Protein AF-A0A5N8YXM1-F1 (afdb_monomer_lite)

Radius of gyration: 18.24 Å; chains: 1; bounding box: 42×36×51 Å

Sequence (233 aa):
MSRPNPTPNRPTDFDEFWTSALNRLSKIPASPERDSNHMHSTDYADMFDIHLTSVGPYRIFAYLSIPHGTGPFPARYYLPNYGSVVEPIPQGSANAQREQYVTFSVGVRGQRKADQPFSASFPGLLTTCIEDPSTYAFAGIISDCLRGLEYLVSCPQVDASRIVAIGNDLALFTAALSSYITHLVCTPKLFFAPGDIAPQTEEYPLEEFNDYFRLNPTKTDTVNRTLSYFDIR

Foldseek 3Di:
DPDPPDDQPADPCLVVVLVVLVVQFVVDFQPKDWDWDPVPADPFKTKIWIWTDGRDRWIWIKIKIFTDDDDLAFAEEEEDDPPDAFDNAPPPDDPVVSNGHIYMTIGFQQHVVGPPPHHDDVQPLQCQVLLDLVRRVVSRRLRSSLSSVVVQCVDPSYDLCHYEYEEELSSLSNVVSDPSHPHYHYDYDCLAPLLVVLVVDCDPPSVSVVVVCVVPVVRSVSSSVSSSSSHSD

pLDDT: mean 93.33, std 9.47, range [40.53, 98.75]

Secondary structure (DSSP, 8-state):
-PPP-PPP---TTHHHHHHHHHHHHHTS----EEEE-TTT-BTTEEEEEEEEE-SSS-EEEEEEEEESSS--EEEEEEPPPTTPPP-SS-TT--GGGGGTSEEEEEEPTBSTTS-SS-B--TTTGGGTTTT-TTT-HHHHHHHHHHHHHHHHHH-TTEEEEEEEEEESHHHHHHHHS-TT--EEEE---SSSSHHHHGGG---TTTHHHHHHHHH-GGGHHHHHHHHHTS---

Structure (mmCIF, N/CA/C/O backbone):
data_AF-A0A5N8YXM1-F1
#
_entry.id   AF-A0A5N8YXM1-F1
#
loop_
_atom_site.group_PDB
_atom_site.id
_atom_site.type_symbol
_atom_site.label_atom_id
_atom_site.label_alt_id
_atom_site.label_comp_id
_atom_site.label_asym_id
_atom_site.label_entity_id
_atom_site.label_seq_id
_atom_site.pdbx_PDB_ins_code
_atom_site.Cartn_x
_atom_site.Cartn_y
_atom_site.Cartn_z
_atom_site.occupancy
_atom_site.B_iso_or_equiv
_atom_site.auth_seq_id
_atom_site.auth_comp_id
_atom_site.auth_asym_id
_atom_site.auth_atom_id
_atom_site.pdbx_PDB_model_num
ATOM 1 N N . MET A 1 1 ? 7.944 -18.135 28.906 1.00 40.53 1 MET A N 1
ATOM 2 C CA . MET A 1 1 ? 6.518 -17.783 29.070 1.00 40.53 1 MET A CA 1
ATOM 3 C C . MET A 1 1 ? 5.804 -18.160 27.786 1.00 40.53 1 MET A C 1
ATOM 5 O O . MET A 1 1 ? 6.260 -17.744 26.729 1.00 40.53 1 MET A O 1
ATOM 9 N N . SER A 1 2 ? 4.773 -19.004 27.852 1.00 41.16 2 SER A N 1
ATOM 10 C CA . SER A 1 2 ? 3.932 -19.302 26.686 1.00 41.16 2 SER A CA 1
ATOM 11 C C . SER A 1 2 ? 3.209 -18.017 26.303 1.00 41.16 2 SER A C 1
ATOM 13 O O . SER A 1 2 ? 2.491 -17.474 27.141 1.00 41.16 2 SER A O 1
ATOM 15 N N . ARG A 1 3 ? 3.420 -17.502 25.085 1.00 50.69 3 ARG A N 1
ATOM 16 C CA . ARG A 1 3 ? 2.575 -16.414 24.580 1.00 50.69 3 ARG A CA 1
ATOM 17 C C . ARG A 1 3 ? 1.135 -16.947 24.561 1.00 50.69 3 ARG A C 1
ATOM 19 O O . ARG A 1 3 ? 0.945 -18.062 24.067 1.00 50.69 3 ARG A O 1
ATOM 26 N N . PRO A 1 4 ? 0.152 -16.248 25.149 1.00 47.16 4 PRO A N 1
ATOM 27 C CA . PRO A 1 4 ? -1.239 -16.645 24.994 1.00 47.16 4 PRO A CA 1
ATOM 28 C C . PRO A 1 4 ? -1.538 -16.680 23.494 1.00 47.16 4 PRO A C 1
ATOM 30 O O . PRO A 1 4 ? -1.220 -15.722 22.795 1.00 47.16 4 PRO A O 1
ATOM 33 N N . ASN A 1 5 ? -2.069 -17.802 22.997 1.00 51.53 5 ASN A N 1
ATOM 34 C CA . ASN A 1 5 ? -2.615 -17.864 21.644 1.00 51.53 5 ASN A CA 1
ATOM 35 C C . ASN A 1 5 ? -3.855 -16.978 21.654 1.00 51.53 5 ASN A C 1
ATOM 37 O O . ASN A 1 5 ? -4.836 -17.346 22.307 1.00 51.53 5 ASN A O 1
ATOM 41 N N . PRO A 1 6 ? -3.811 -15.803 21.021 1.00 58.62 6 PRO A N 1
ATOM 42 C CA . PRO A 1 6 ? -4.914 -14.883 21.136 1.00 58.62 6 PRO A CA 1
ATOM 43 C C . PRO A 1 6 ? -6.055 -15.423 20.256 1.00 58.62 6 PRO A C 1
ATOM 45 O O . PRO A 1 6 ? -5.820 -15.949 19.163 1.00 58.62 6 PRO A O 1
ATOM 48 N N . THR A 1 7 ? -7.286 -15.386 20.765 1.00 55.44 7 THR A N 1
ATOM 49 C CA . THR A 1 7 ? -8.448 -16.050 20.151 1.00 55.44 7 THR A CA 1
ATOM 50 C C . THR A 1 7 ? -8.716 -15.474 18.753 1.00 55.44 7 THR A C 1
ATOM 52 O O . THR A 1 7 ? -8.698 -14.248 18.615 1.00 55.44 7 THR A O 1
ATOM 55 N N . PRO A 1 8 ? -8.957 -16.296 17.711 1.00 60.75 8 PRO A N 1
ATOM 56 C CA . PRO A 1 8 ? -9.325 -15.790 16.391 1.00 60.75 8 PRO A CA 1
ATOM 57 C C . PRO A 1 8 ? -10.648 -15.025 16.477 1.00 60.75 8 PRO A C 1
ATOM 59 O O . PRO A 1 8 ? -11.661 -15.595 16.878 1.00 60.75 8 PRO A O 1
ATOM 62 N N . ASN A 1 9 ? -10.638 -13.746 16.104 1.00 75.19 9 ASN A N 1
ATOM 63 C CA . ASN A 1 9 ? -11.813 -12.875 16.136 1.00 75.19 9 ASN A CA 1
ATOM 64 C C . ASN A 1 9 ? -12.229 -12.454 14.720 1.00 75.19 9 ASN A C 1
ATOM 66 O O . ASN A 1 9 ? -12.508 -11.291 14.481 1.00 75.19 9 ASN A O 1
ATOM 70 N N . ARG A 1 10 ? -12.206 -13.370 13.746 1.00 89.19 10 ARG A N 1
ATOM 71 C CA . ARG A 1 10 ? -12.549 -13.045 12.354 1.00 89.19 10 ARG A CA 1
ATOM 72 C C . ARG A 1 10 ? -14.069 -12.855 12.211 1.00 89.19 10 ARG A C 1
ATOM 74 O O . ARG A 1 10 ? -14.800 -13.816 12.464 1.00 89.19 10 ARG A O 1
ATOM 81 N N . PRO A 1 11 ? -14.560 -11.677 11.779 1.00 92.81 11 PRO A N 1
ATOM 82 C CA . PRO A 1 11 ? -15.978 -11.463 11.495 1.00 92.81 11 PRO A CA 1
ATOM 83 C C . PRO A 1 11 ? -16.529 -12.443 10.459 1.00 92.81 11 PRO A C 1
ATOM 85 O O . PRO A 1 11 ? -15.828 -12.848 9.531 1.00 92.81 11 PRO A O 1
ATOM 88 N N . THR A 1 12 ? -17.812 -12.785 10.570 1.00 94.69 12 THR A N 1
ATOM 89 C CA . THR A 1 12 ? -18.481 -13.701 9.629 1.00 94.69 12 THR A CA 1
ATOM 90 C C . THR A 1 12 ? -18.571 -13.145 8.206 1.00 94.69 12 THR A C 1
ATOM 92 O O . THR A 1 12 ? -18.648 -13.915 7.257 1.00 94.69 12 THR A O 1
ATOM 95 N N . ASP A 1 13 ? -18.552 -11.820 8.056 1.00 95.88 13 ASP A N 1
ATOM 96 C CA . ASP A 1 13 ? -18.613 -11.070 6.796 1.00 95.88 13 ASP A CA 1
ATOM 97 C C . ASP A 1 13 ? -17.232 -10.548 6.341 1.00 95.88 13 ASP A C 1
ATOM 99 O O . ASP A 1 13 ? -17.147 -9.704 5.451 1.00 95.88 13 ASP A O 1
ATOM 103 N N . PHE A 1 14 ? -16.133 -11.044 6.926 1.00 95.56 14 PHE A N 1
ATOM 104 C CA . PHE A 1 14 ? -14.770 -10.582 6.627 1.00 95.56 14 PHE A CA 1
ATOM 105 C C . PHE A 1 14 ? -14.413 -10.671 5.135 1.00 95.56 14 PHE A C 1
ATOM 107 O O . PHE A 1 14 ? -13.878 -9.724 4.557 1.00 95.56 14 PHE A O 1
ATOM 114 N N . ASP A 1 15 ? -14.720 -11.802 4.495 1.00 95.19 15 ASP A N 1
ATOM 115 C CA . ASP A 1 15 ? -14.397 -12.009 3.077 1.00 95.19 15 ASP A CA 1
ATOM 116 C C . ASP A 1 15 ? -15.234 -11.113 2.167 1.00 95.19 15 ASP A C 1
ATOM 118 O O . ASP A 1 15 ? -14.730 -10.572 1.180 1.00 95.19 15 ASP A O 1
ATOM 122 N N . GLU A 1 16 ? -16.505 -10.916 2.518 1.00 97.06 16 GLU A N 1
ATOM 123 C CA . GLU A 1 16 ? -17.400 -10.015 1.800 1.00 97.06 16 GLU A CA 1
ATOM 124 C C . GLU A 1 16 ? -16.915 -8.564 1.904 1.00 97.06 16 GLU A C 1
ATOM 126 O O . GLU A 1 16 ? -16.870 -7.860 0.891 1.00 97.06 16 GLU A O 1
ATOM 131 N N . PHE A 1 17 ? -16.474 -8.136 3.091 1.00 97.12 17 PHE A N 1
ATOM 132 C CA . PHE A 1 17 ? -15.916 -6.805 3.327 1.00 97.12 17 PHE A CA 1
ATOM 133 C C . PHE A 1 17 ? -14.740 -6.502 2.386 1.00 97.12 17 PHE A C 1
ATOM 135 O O . PHE A 1 17 ? -14.766 -5.507 1.648 1.00 97.12 17 PHE A O 1
ATOM 142 N N . TRP A 1 18 ? -13.735 -7.380 2.346 1.00 96.56 18 TRP A N 1
ATOM 143 C CA . TRP A 1 18 ? -12.551 -7.178 1.506 1.00 96.56 18 TRP A CA 1
ATOM 144 C C . TRP A 1 18 ? -12.840 -7.362 0.014 1.00 96.56 18 TRP A C 1
ATOM 146 O O . TRP A 1 18 ? -12.357 -6.578 -0.808 1.00 96.56 18 TRP A O 1
ATOM 156 N N . THR A 1 19 ? -13.704 -8.313 -0.350 1.00 96.06 19 THR A N 1
ATOM 157 C CA . THR A 1 19 ? -14.167 -8.483 -1.737 1.00 96.06 19 THR A CA 1
ATOM 158 C C . THR A 1 19 ? -14.897 -7.233 -2.230 1.00 96.06 19 THR A C 1
ATOM 160 O O . THR A 1 19 ? -14.678 -6.773 -3.352 1.00 96.06 19 THR A O 1
ATOM 163 N N . SER A 1 20 ? -15.732 -6.622 -1.388 1.00 94.94 20 SER A N 1
ATOM 164 C CA . SER A 1 20 ? -16.416 -5.364 -1.694 1.00 94.94 20 SER A CA 1
ATOM 165 C C . SER A 1 20 ? -15.432 -4.202 -1.873 1.00 94.94 20 SER A C 1
ATOM 167 O O . SER A 1 20 ? -15.576 -3.406 -2.806 1.00 94.94 20 SER A O 1
ATOM 169 N N . ALA A 1 21 ? -14.390 -4.109 -1.037 1.00 92.94 21 ALA A N 1
ATOM 170 C CA . ALA A 1 21 ? -13.330 -3.110 -1.190 1.00 92.94 21 ALA A CA 1
ATOM 171 C C . ALA A 1 21 ? -12.585 -3.250 -2.532 1.00 92.94 21 ALA A C 1
ATOM 173 O O . ALA A 1 21 ? -12.475 -2.267 -3.272 1.00 92.94 21 ALA A O 1
ATOM 174 N N . LEU A 1 22 ? -12.174 -4.470 -2.895 1.00 94.75 22 LEU A N 1
ATOM 175 C CA . LEU A 1 22 ? -11.538 -4.777 -4.183 1.00 94.75 22 LEU A CA 1
ATOM 176 C C . LEU A 1 22 ? -12.454 -4.447 -5.369 1.00 94.75 22 LEU A C 1
ATOM 178 O O . LEU A 1 22 ? -12.040 -3.788 -6.324 1.00 94.75 22 LEU A O 1
ATOM 182 N N . ASN A 1 23 ? -13.730 -4.829 -5.284 1.00 94.69 23 ASN A N 1
ATOM 183 C CA . ASN A 1 23 ? -14.719 -4.540 -6.320 1.00 94.69 23 ASN A CA 1
ATOM 184 C C . ASN A 1 23 ? -14.924 -3.035 -6.522 1.00 94.69 23 ASN A C 1
ATOM 186 O O . ASN A 1 23 ? -15.042 -2.584 -7.662 1.00 94.69 23 ASN A O 1
ATOM 190 N N . ARG A 1 24 ? -14.947 -2.238 -5.446 1.00 93.50 24 ARG A N 1
ATOM 191 C CA . ARG A 1 24 ? -15.016 -0.771 -5.552 1.00 93.50 24 ARG A CA 1
ATOM 192 C C . ARG A 1 24 ? -13.786 -0.204 -6.251 1.00 93.50 24 ARG A C 1
ATOM 194 O O . ARG A 1 24 ? -13.951 0.624 -7.143 1.00 93.50 24 ARG A O 1
ATOM 201 N N . LEU A 1 25 ? -12.590 -0.663 -5.883 1.00 95.56 25 LEU A N 1
ATOM 202 C CA . LEU A 1 25 ? -11.344 -0.218 -6.505 1.00 95.56 25 LEU A CA 1
ATOM 203 C C . LEU A 1 25 ? -11.315 -0.543 -8.009 1.00 95.56 25 LEU A C 1
ATOM 205 O O . LEU A 1 25 ? -11.052 0.345 -8.815 1.00 95.56 25 LEU A O 1
ATOM 209 N N . SER A 1 26 ? -11.689 -1.768 -8.397 1.00 94.69 26 SER A N 1
ATOM 210 C CA . SER A 1 26 ? -11.668 -2.231 -9.799 1.00 94.69 26 SER A CA 1
ATOM 211 C C . SER A 1 26 ? -12.546 -1.413 -10.759 1.00 94.69 26 SER A C 1
ATOM 213 O O . SER A 1 26 ? -12.290 -1.364 -11.958 1.00 94.69 26 SER A O 1
ATOM 215 N N . LYS A 1 27 ? -13.586 -0.747 -10.241 1.00 96.31 27 LYS A N 1
ATOM 216 C CA . LYS A 1 27 ? -14.503 0.092 -11.030 1.00 96.31 27 LYS A CA 1
ATOM 217 C C . LYS A 1 27 ? -13.948 1.488 -11.314 1.00 96.31 27 LYS A C 1
ATOM 219 O O . LYS A 1 27 ? -14.545 2.230 -12.091 1.00 96.31 27 LYS A O 1
ATOM 224 N N . ILE A 1 28 ? -12.850 1.867 -10.664 1.00 96.75 28 ILE A N 1
ATOM 225 C CA . ILE A 1 28 ? -12.241 3.190 -10.781 1.00 96.75 28 ILE A CA 1
ATOM 226 C C . ILE A 1 28 ? -11.014 3.056 -11.683 1.00 96.75 28 ILE A C 1
ATOM 228 O O . ILE A 1 28 ? -10.074 2.367 -11.289 1.00 96.75 28 ILE A O 1
ATOM 232 N N . PRO A 1 29 ? -10.953 3.719 -12.851 1.00 96.62 29 PRO A N 1
ATOM 233 C CA . PRO A 1 29 ? -9.766 3.661 -13.697 1.00 96.62 29 PRO A CA 1
ATOM 234 C C . PRO A 1 29 ? -8.549 4.235 -12.959 1.00 96.62 29 PRO A C 1
ATOM 236 O O . PRO A 1 29 ? -8.648 5.268 -12.295 1.00 96.62 29 PRO A O 1
ATOM 239 N N . ALA A 1 30 ? -7.393 3.577 -13.083 1.00 97.25 30 ALA A N 1
ATOM 240 C CA . ALA A 1 30 ? -6.153 4.030 -12.448 1.00 97.25 30 ALA A CA 1
ATOM 241 C C . ALA A 1 30 ? -5.681 5.400 -12.956 1.00 97.25 30 ALA A C 1
ATOM 243 O O . ALA A 1 30 ? -5.064 6.138 -12.193 1.00 97.25 30 ALA A O 1
ATOM 244 N N . SER A 1 31 ? -6.007 5.748 -14.208 1.00 97.88 31 SER A N 1
ATOM 245 C CA . SER A 1 31 ? -5.644 7.014 -14.865 1.00 97.88 31 SER A CA 1
ATOM 246 C C . SER A 1 31 ? -4.186 7.418 -14.592 1.00 97.88 31 SER A C 1
ATOM 248 O O . SER A 1 31 ? -3.961 8.458 -13.969 1.00 97.88 31 SER A O 1
ATOM 250 N N . PRO A 1 32 ? -3.208 6.570 -14.973 1.00 98.19 32 PRO A N 1
ATOM 251 C CA . PRO A 1 32 ? -1.818 6.783 -14.611 1.00 98.19 32 PRO A CA 1
ATOM 252 C C . PRO A 1 32 ? -1.229 8.002 -15.322 1.00 98.19 32 PRO A C 1
ATOM 254 O O . PRO A 1 32 ? -1.304 8.116 -16.545 1.00 98.19 32 PRO A O 1
ATOM 257 N N . GLU A 1 33 ? -0.586 8.870 -14.551 1.00 98.38 33 GLU A N 1
ATOM 258 C CA . GLU A 1 33 ? 0.306 9.920 -15.044 1.00 98.38 33 GLU A CA 1
ATOM 259 C C . GLU A 1 33 ? 1.743 9.488 -14.732 1.00 98.38 33 GLU A C 1
ATOM 261 O O . GLU A 1 33 ? 2.029 9.021 -13.626 1.00 98.38 33 GLU A O 1
ATOM 266 N N . ARG A 1 34 ? 2.636 9.582 -15.721 1.00 98.25 34 ARG A N 1
ATOM 267 C CA . ARG A 1 34 ? 4.023 9.116 -15.626 1.00 98.25 34 ARG A CA 1
ATOM 268 C C . ARG A 1 34 ? 4.966 10.202 -16.115 1.00 98.25 34 ARG A C 1
ATOM 270 O O . ARG A 1 34 ? 5.010 10.478 -17.312 1.00 98.25 34 ARG A O 1
ATOM 277 N N . ASP A 1 35 ? 5.774 10.716 -15.200 1.00 98.25 35 ASP A N 1
ATOM 278 C CA . ASP A 1 35 ? 6.769 11.747 -15.463 1.00 98.25 35 ASP A CA 1
ATOM 279 C C . ASP A 1 35 ? 8.184 11.191 -15.296 1.00 98.25 35 ASP A C 1
ATOM 281 O O . ASP A 1 35 ? 8.468 10.421 -14.376 1.00 98.25 35 ASP A O 1
ATOM 285 N N . SER A 1 36 ? 9.100 11.578 -16.181 1.00 98.00 36 SER A N 1
ATOM 286 C CA . SER A 1 36 ? 10.511 11.203 -16.058 1.00 98.00 36 SER A CA 1
ATOM 287 C C . SER A 1 36 ? 11.159 11.910 -14.869 1.00 98.00 36 SER A C 1
ATOM 289 O O . SER A 1 36 ? 11.139 13.137 -14.770 1.00 98.00 36 SER A O 1
ATOM 291 N N . ASN A 1 37 ? 11.812 11.146 -13.996 1.00 96.19 37 ASN A N 1
ATOM 292 C CA . ASN A 1 37 ? 12.591 11.669 -12.881 1.00 96.19 37 ASN A CA 1
ATOM 293 C C . ASN A 1 37 ? 14.087 11.585 -13.210 1.00 96.19 37 ASN A C 1
ATOM 295 O O . ASN A 1 37 ? 14.802 10.662 -12.810 1.00 96.19 37 ASN A O 1
ATOM 299 N N . HIS A 1 38 ? 14.568 12.576 -13.961 1.00 95.38 38 HIS A N 1
ATOM 300 C CA . HIS A 1 38 ? 15.963 12.630 -14.404 1.00 95.38 38 HIS A CA 1
ATOM 301 C C . HIS A 1 38 ? 16.961 12.721 -13.244 1.00 95.38 38 HIS A C 1
ATOM 303 O O . HIS A 1 38 ? 18.060 12.195 -13.359 1.00 95.38 38 HIS A O 1
ATOM 309 N N . MET A 1 39 ? 16.578 13.329 -12.114 1.00 94.12 39 MET A N 1
ATOM 310 C CA . MET A 1 39 ? 17.469 13.477 -10.955 1.00 94.12 39 MET A CA 1
ATOM 311 C C . MET A 1 39 ? 17.829 12.140 -10.298 1.00 94.12 39 MET A C 1
ATOM 313 O O . MET A 1 39 ? 18.909 12.013 -9.731 1.00 94.12 39 MET A O 1
ATOM 317 N N . HIS A 1 40 ? 16.928 11.156 -10.346 1.00 93.25 40 HIS A N 1
ATOM 318 C CA . HIS A 1 40 ? 17.145 9.831 -9.756 1.00 93.25 40 HIS A CA 1
ATOM 319 C C . HIS A 1 40 ? 17.432 8.741 -10.795 1.00 93.25 40 HIS A C 1
ATOM 321 O O . HIS A 1 40 ? 17.671 7.586 -10.424 1.00 93.25 40 HIS A O 1
ATOM 327 N N . SER A 1 41 ? 17.391 9.082 -12.082 1.00 95.00 41 SER A N 1
ATOM 328 C CA . SER A 1 41 ? 17.801 8.181 -13.159 1.00 95.00 41 SER A CA 1
ATOM 329 C C . SER A 1 41 ? 19.320 7.999 -13.145 1.00 95.00 41 SER A C 1
ATOM 331 O O . SER A 1 41 ? 20.060 8.869 -12.687 1.00 95.00 41 SER A O 1
ATOM 333 N N . THR A 1 42 ? 19.782 6.846 -13.607 1.00 93.69 42 THR A N 1
ATOM 334 C CA . THR A 1 42 ? 21.200 6.474 -13.664 1.00 93.69 42 THR A CA 1
ATOM 335 C C . THR A 1 42 ? 21.536 5.932 -15.050 1.00 93.69 42 THR A C 1
ATOM 337 O O . THR A 1 42 ? 20.643 5.674 -15.854 1.00 93.69 42 THR A O 1
ATOM 340 N N . ASP A 1 43 ? 22.818 5.678 -15.311 1.00 95.25 43 ASP A N 1
ATOM 341 C CA . ASP A 1 43 ? 23.282 5.086 -16.577 1.00 95.25 43 ASP A CA 1
ATOM 342 C C . ASP A 1 43 ? 22.789 3.643 -16.813 1.00 95.25 43 ASP A C 1
ATOM 344 O O . ASP A 1 43 ? 23.060 3.065 -17.861 1.00 95.25 43 ASP A O 1
ATOM 348 N N . TYR A 1 44 ? 22.106 3.046 -15.833 1.00 94.88 44 TYR A N 1
ATOM 349 C CA . TYR A 1 44 ? 21.635 1.660 -15.863 1.00 94.88 44 TYR A CA 1
ATOM 350 C C . TYR A 1 44 ? 20.148 1.499 -15.529 1.00 94.88 44 TYR A C 1
ATOM 352 O O . TYR A 1 44 ? 19.636 0.379 -15.577 1.00 94.88 44 TYR A O 1
ATOM 360 N N . ALA A 1 45 ? 19.450 2.568 -15.136 1.00 96.25 45 ALA A N 1
ATOM 361 C CA . ALA A 1 45 ? 18.033 2.510 -14.807 1.00 96.25 45 ALA A CA 1
ATOM 362 C C . ALA A 1 45 ? 17.357 3.879 -14.918 1.00 96.25 45 ALA A C 1
ATOM 364 O O . ALA A 1 45 ? 17.821 4.876 -14.360 1.00 96.25 45 ALA A O 1
ATOM 365 N N . ASP A 1 46 ? 16.178 3.894 -15.529 1.00 97.19 46 ASP A N 1
ATOM 366 C CA . ASP A 1 46 ? 15.323 5.076 -15.575 1.00 97.19 46 ASP A CA 1
ATOM 367 C C . ASP A 1 46 ? 14.443 5.137 -14.325 1.00 97.19 46 ASP A C 1
ATOM 369 O O . ASP A 1 46 ? 13.911 4.115 -13.885 1.00 97.19 46 ASP A O 1
ATOM 373 N N . MET A 1 47 ? 14.261 6.333 -13.764 1.00 97.50 47 MET A N 1
ATOM 374 C CA . MET A 1 47 ? 13.305 6.587 -12.684 1.00 97.50 47 MET A CA 1
ATOM 375 C C . MET A 1 47 ? 12.121 7.404 -13.202 1.00 97.50 47 MET A C 1
ATOM 377 O O . MET A 1 47 ? 12.294 8.363 -13.955 1.00 97.50 47 MET A O 1
ATOM 381 N N . PHE A 1 48 ? 10.926 7.063 -12.733 1.00 98.31 48 PHE A N 1
ATOM 382 C CA . PHE A 1 48 ? 9.684 7.755 -13.040 1.00 98.31 48 PHE A CA 1
ATOM 383 C C . PHE A 1 48 ? 8.914 8.095 -11.769 1.00 98.31 48 PHE A C 1
ATOM 385 O O . PHE A 1 48 ? 8.855 7.302 -10.828 1.00 98.31 48 PHE A O 1
ATOM 392 N N . ASP A 1 49 ? 8.291 9.262 -11.791 1.00 98.25 49 ASP A N 1
ATOM 393 C CA . ASP A 1 49 ? 7.285 9.697 -10.838 1.00 98.25 49 ASP A CA 1
ATOM 394 C C . ASP A 1 49 ? 5.917 9.292 -11.403 1.00 98.25 49 ASP A C 1
ATOM 396 O O . ASP A 1 49 ? 5.562 9.663 -12.522 1.00 98.25 49 ASP A O 1
ATOM 400 N N . ILE A 1 50 ? 5.171 8.483 -10.655 1.00 98.62 50 ILE A N 1
ATOM 401 C CA . ILE A 1 50 ? 3.872 7.948 -11.064 1.00 98.62 50 ILE A CA 1
ATOM 402 C C . ILE A 1 50 ? 2.787 8.531 -10.168 1.00 98.62 50 ILE A C 1
ATOM 404 O O . ILE A 1 50 ? 2.917 8.489 -8.945 1.00 98.62 50 ILE A O 1
ATOM 408 N N . HIS A 1 51 ? 1.691 8.998 -10.759 1.00 98.50 51 HIS A N 1
ATOM 409 C CA . HIS A 1 51 ? 0.471 9.333 -10.030 1.00 98.50 51 HIS A CA 1
ATOM 410 C C . HIS A 1 51 ? -0.675 8.435 -10.482 1.00 98.50 51 HIS A C 1
ATOM 412 O O . HIS A 1 51 ? -0.854 8.197 -11.676 1.00 98.50 51 HIS A O 1
ATOM 418 N N . LEU A 1 52 ? -1.458 7.939 -9.524 1.00 98.56 52 LEU A N 1
ATOM 419 C CA . LEU A 1 52 ? -2.588 7.043 -9.772 1.00 98.56 52 LEU A CA 1
ATOM 420 C C . LEU A 1 52 ? -3.826 7.564 -9.051 1.00 98.56 52 LEU A C 1
ATOM 422 O O . LEU A 1 52 ? -3.757 7.998 -7.905 1.00 98.56 52 LEU A O 1
ATOM 426 N N . THR A 1 53 ? -4.983 7.473 -9.694 1.00 98.38 53 THR A N 1
ATOM 427 C CA . THR A 1 53 ? -6.274 7.659 -9.019 1.00 98.38 53 THR A CA 1
ATOM 428 C C . THR A 1 53 ? -6.565 6.425 -8.167 1.00 98.38 53 THR A C 1
ATOM 430 O O . THR A 1 53 ? -6.304 5.316 -8.623 1.00 98.38 53 THR A O 1
ATOM 433 N N . SER A 1 54 ? -7.107 6.583 -6.958 1.00 97.50 54 SER A N 1
ATOM 434 C CA . SER A 1 54 ? -7.512 5.476 -6.072 1.00 97.50 54 SER A CA 1
ATOM 435 C C . SER A 1 54 ? -8.973 5.629 -5.607 1.00 97.50 54 SER A C 1
ATOM 437 O O . SER A 1 54 ? -9.708 6.475 -6.112 1.00 97.50 54 SER A O 1
ATOM 439 N N . VAL A 1 55 ? -9.433 4.797 -4.665 1.00 95.06 55 VAL A N 1
ATOM 440 C CA . VAL A 1 55 ? -10.796 4.859 -4.105 1.00 95.06 55 VAL A CA 1
ATOM 441 C C . VAL A 1 55 ? -11.026 6.179 -3.385 1.00 95.06 55 VAL A C 1
ATOM 443 O O . VAL A 1 55 ? -10.360 6.452 -2.386 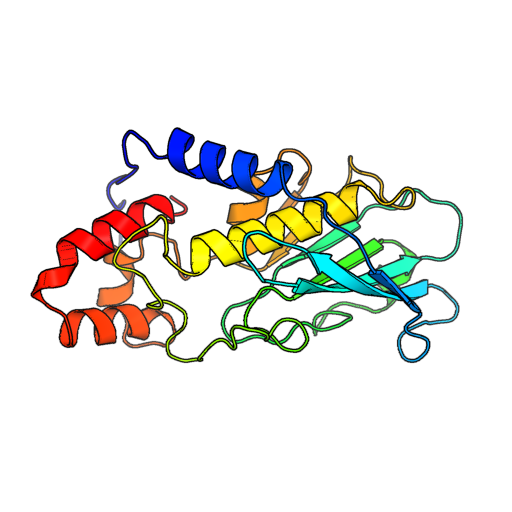1.00 95.06 55 VAL A O 1
ATOM 446 N N . GLY A 1 56 ? -12.037 6.930 -3.826 1.00 93.06 56 GLY A N 1
ATOM 447 C CA . GLY A 1 56 ? -12.399 8.244 -3.292 1.00 93.06 56 GLY A CA 1
ATOM 448 C C . GLY A 1 56 ? -11.805 9.384 -4.128 1.00 93.06 56 GLY A C 1
ATOM 449 O O . GLY A 1 56 ? -11.478 9.178 -5.292 1.00 93.06 56 GLY A O 1
ATOM 450 N N . PRO A 1 57 ? -11.654 10.593 -3.562 1.00 95.25 57 PRO A N 1
ATOM 451 C CA . PRO A 1 57 ? -11.071 11.741 -4.265 1.00 95.25 57 PRO A CA 1
ATOM 452 C C . PRO A 1 57 ? -9.530 11.711 -4.320 1.00 95.25 57 PRO A C 1
ATOM 454 O O . PRO A 1 57 ? -8.909 12.735 -4.593 1.00 95.25 57 PRO A O 1
ATOM 457 N N . TYR A 1 58 ? -8.898 10.581 -3.994 1.00 97.31 58 TYR A N 1
ATOM 458 C CA . TYR A 1 58 ? -7.462 10.521 -3.727 1.00 97.31 58 TYR A CA 1
ATOM 459 C C . TYR A 1 58 ? -6.654 10.198 -4.979 1.00 97.31 58 TYR A C 1
ATOM 461 O O . TYR A 1 58 ? -6.955 9.247 -5.709 1.00 97.31 58 TYR A O 1
ATOM 469 N N . ARG A 1 59 ? -5.570 10.954 -5.162 1.00 97.50 59 ARG A N 1
ATOM 470 C CA . ARG A 1 59 ? -4.455 10.576 -6.026 1.00 97.50 59 ARG A CA 1
ATOM 471 C C . ARG A 1 59 ? -3.274 10.157 -5.166 1.00 97.50 59 ARG A C 1
ATOM 473 O O . ARG A 1 59 ? -2.899 10.867 -4.237 1.00 97.50 59 ARG A O 1
ATOM 480 N N . ILE A 1 60 ? -2.721 8.996 -5.480 1.00 97.75 60 ILE A N 1
ATOM 481 C CA . ILE A 1 60 ? -1.560 8.421 -4.809 1.00 97.75 60 ILE A CA 1
ATOM 482 C C . ILE A 1 60 ? -0.327 8.583 -5.688 1.00 97.75 60 ILE A C 1
ATOM 484 O O . ILE A 1 60 ? -0.444 8.803 -6.895 1.00 97.75 60 ILE A O 1
ATOM 488 N N . PHE A 1 61 ? 0.846 8.463 -5.080 1.00 98.06 61 PHE A N 1
ATOM 489 C CA . PHE A 1 61 ? 2.126 8.687 -5.736 1.00 98.06 61 PHE A CA 1
ATOM 490 C C . PHE A 1 61 ? 2.973 7.416 -5.696 1.00 98.06 61 PHE A C 1
ATOM 492 O O . PHE A 1 61 ? 2.833 6.608 -4.784 1.00 98.06 61 PHE A O 1
ATOM 499 N N . ALA A 1 62 ? 3.884 7.227 -6.643 1.00 98.06 62 ALA A N 1
ATOM 500 C CA . ALA A 1 62 ? 4.908 6.201 -6.543 1.00 98.06 62 ALA A CA 1
ATOM 501 C C . ALA A 1 62 ? 6.183 6.583 -7.293 1.00 98.06 62 ALA A C 1
ATOM 503 O O . ALA A 1 62 ? 6.141 7.263 -8.316 1.00 98.06 62 ALA A O 1
ATOM 504 N N . TYR A 1 63 ? 7.315 6.075 -6.815 1.00 97.75 63 TYR A N 1
ATOM 505 C CA . TYR A 1 63 ? 8.549 6.032 -7.593 1.00 97.75 63 TYR A CA 1
ATOM 506 C C . TYR A 1 63 ? 8.650 4.683 -8.305 1.00 97.75 63 TYR A C 1
ATOM 508 O O . TYR A 1 63 ? 8.526 3.639 -7.663 1.00 97.75 63 TYR A O 1
ATOM 516 N N . LEU A 1 64 ? 8.899 4.699 -9.613 1.00 98.00 64 LEU A N 1
ATOM 517 C CA . LEU A 1 64 ? 9.123 3.514 -10.438 1.00 98.00 64 LEU A CA 1
ATOM 518 C C . LEU A 1 64 ? 10.522 3.572 -11.052 1.00 98.00 64 LEU A C 1
ATOM 520 O O . LEU A 1 64 ? 10.772 4.414 -11.908 1.00 98.00 64 LEU A O 1
ATOM 524 N N . SER A 1 65 ? 11.406 2.650 -10.676 1.00 97.50 65 SER A N 1
ATOM 525 C CA . SER A 1 65 ? 12.680 2.447 -11.367 1.00 97.50 65 SER A CA 1
ATOM 526 C C . SER A 1 65 ? 12.588 1.248 -12.294 1.00 97.50 65 SER A C 1
ATOM 528 O O . SER A 1 65 ? 12.173 0.170 -11.867 1.00 97.50 65 SER A O 1
ATOM 530 N N . ILE A 1 66 ? 13.037 1.414 -13.534 1.00 97.62 66 ILE A N 1
ATOM 531 C CA . ILE A 1 66 ? 13.102 0.347 -14.535 1.00 97.62 66 ILE A CA 1
ATOM 532 C C . ILE A 1 66 ? 14.563 0.178 -14.970 1.00 97.62 66 ILE A C 1
ATOM 534 O O . ILE A 1 66 ? 15.150 1.159 -15.429 1.00 97.62 66 ILE A O 1
ATOM 538 N N . PRO A 1 67 ? 15.152 -1.026 -14.848 1.00 97.31 67 PRO A N 1
ATOM 539 C CA . PRO A 1 67 ? 16.488 -1.293 -15.365 1.00 97.31 67 PRO A CA 1
ATOM 540 C C . PRO A 1 67 ? 16.558 -1.107 -16.884 1.00 97.31 67 PRO A C 1
ATOM 542 O O . PRO A 1 67 ? 15.613 -1.431 -17.608 1.00 97.31 67 PRO A O 1
ATOM 545 N N . HIS A 1 68 ? 17.699 -0.641 -17.384 1.00 97.12 68 HIS A N 1
ATOM 546 C CA . HIS A 1 68 ? 18.004 -0.703 -18.811 1.00 97.12 68 HIS A CA 1
ATOM 547 C C . HIS A 1 68 ? 18.267 -2.152 -19.239 1.00 97.12 68 HIS A C 1
ATOM 549 O O . HIS A 1 68 ? 18.709 -2.990 -18.457 1.00 97.12 68 HIS A O 1
ATOM 555 N N . GLY A 1 69 ? 18.020 -2.448 -20.514 1.00 94.75 69 GLY A N 1
ATOM 556 C CA . GLY A 1 69 ? 18.220 -3.777 -21.090 1.00 94.75 69 GLY A CA 1
ATOM 557 C C . GLY A 1 69 ? 16.916 -4.452 -21.507 1.00 94.75 69 GLY A C 1
ATOM 558 O O . GLY A 1 69 ? 15.883 -3.809 -21.682 1.00 94.75 69 GLY A O 1
ATOM 559 N N . THR A 1 70 ? 16.983 -5.766 -21.729 1.00 94.00 70 THR A N 1
ATOM 560 C CA . THR A 1 70 ? 15.841 -6.548 -22.226 1.00 94.00 70 THR A CA 1
ATOM 561 C C . THR A 1 70 ? 15.117 -7.212 -21.058 1.00 94.00 70 THR A C 1
ATOM 563 O O . THR A 1 70 ? 15.664 -8.114 -20.430 1.00 94.00 70 THR A O 1
ATOM 566 N N . GLY A 1 71 ? 13.900 -6.746 -20.766 1.00 93.44 71 GLY A N 1
ATOM 567 C CA . GLY A 1 71 ? 12.999 -7.353 -19.781 1.00 93.44 71 G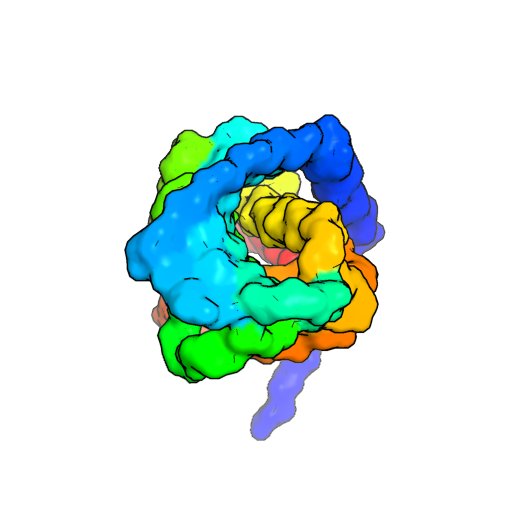LY A CA 1
ATOM 568 C C . GLY A 1 71 ? 12.195 -8.546 -20.339 1.00 93.44 71 GLY A C 1
ATOM 569 O O . GLY A 1 71 ? 12.521 -9.058 -21.412 1.00 93.44 71 GLY A O 1
ATOM 570 N N . PRO A 1 72 ? 11.115 -8.971 -19.653 1.00 97.69 72 PRO A N 1
ATOM 571 C CA . PRO A 1 72 ? 10.598 -8.410 -18.403 1.00 97.69 72 PRO A CA 1
ATOM 572 C C . PRO A 1 72 ? 11.485 -8.749 -17.193 1.00 97.69 72 PRO A C 1
ATOM 574 O O . PRO A 1 72 ? 12.149 -9.786 -17.145 1.00 97.69 72 PRO A O 1
ATOM 577 N N . PHE A 1 73 ? 11.492 -7.865 -16.200 1.00 98.50 73 PHE A N 1
ATOM 578 C CA . PHE A 1 73 ? 12.304 -7.973 -14.992 1.00 98.50 73 PHE A CA 1
ATOM 579 C C . PHE A 1 73 ? 11.454 -8.398 -13.788 1.00 98.50 73 PHE A C 1
ATOM 581 O O . PHE A 1 73 ? 10.295 -7.991 -13.682 1.00 98.50 73 PHE A O 1
ATOM 588 N N . PRO A 1 74 ? 12.019 -9.159 -12.834 1.00 98.25 74 PRO A N 1
ATOM 589 C CA . PRO A 1 74 ? 11.385 -9.343 -11.532 1.00 98.25 74 PRO A CA 1
ATOM 590 C C . PRO A 1 74 ? 11.185 -7.987 -10.834 1.00 98.25 74 PRO A C 1
ATOM 592 O O . PRO A 1 74 ? 11.984 -7.065 -11.020 1.00 98.25 74 PRO A O 1
ATOM 595 N N . ALA A 1 75 ? 10.141 -7.864 -10.013 1.00 98.25 75 ALA A N 1
ATOM 596 C CA . ALA A 1 75 ? 9.789 -6.603 -9.365 1.00 98.25 75 ALA A CA 1
ATOM 597 C C . ALA A 1 75 ? 9.872 -6.665 -7.837 1.00 98.25 75 ALA A C 1
ATOM 599 O O . ALA A 1 75 ? 9.430 -7.622 -7.199 1.00 98.25 75 ALA A O 1
ATOM 600 N N . ARG A 1 76 ? 10.406 -5.594 -7.249 1.00 97.62 76 ARG A N 1
ATOM 601 C CA . ARG A 1 76 ? 10.431 -5.328 -5.810 1.00 97.62 76 ARG A CA 1
ATOM 602 C C . ARG A 1 76 ? 9.414 -4.237 -5.510 1.00 97.62 76 ARG A C 1
ATOM 604 O O . ARG A 1 76 ? 9.642 -3.073 -5.845 1.00 97.62 76 ARG A O 1
ATOM 611 N N . TYR A 1 77 ? 8.297 -4.627 -4.907 1.00 98.12 77 TYR A N 1
ATOM 612 C CA . TYR A 1 77 ? 7.229 -3.719 -4.531 1.00 98.12 77 TYR A CA 1
ATOM 613 C C . TYR A 1 77 ? 7.372 -3.302 -3.067 1.00 98.12 77 TYR A C 1
ATOM 615 O O . TYR A 1 77 ? 7.155 -4.101 -2.157 1.00 98.12 77 TYR A O 1
ATOM 623 N N . TYR A 1 78 ? 7.764 -2.054 -2.841 1.00 97.12 78 TYR A N 1
ATOM 624 C CA . TYR A 1 78 ? 7.956 -1.477 -1.521 1.00 97.12 78 TYR A CA 1
ATOM 625 C C . TYR A 1 78 ? 6.682 -0.776 -1.056 1.00 97.12 78 TYR A C 1
ATOM 627 O O . TYR A 1 78 ? 6.218 0.191 -1.669 1.00 97.12 78 TYR A O 1
ATOM 635 N N . LEU A 1 79 ? 6.129 -1.285 0.042 1.00 96.56 79 LEU A N 1
ATOM 636 C CA . LEU A 1 79 ? 4.936 -0.762 0.688 1.00 96.56 79 LEU A CA 1
ATOM 637 C C . LEU A 1 79 ? 5.328 0.197 1.819 1.00 96.56 79 LEU A C 1
ATOM 639 O O . LEU A 1 79 ? 6.360 -0.002 2.469 1.00 96.56 79 LEU A O 1
ATOM 643 N N . PRO A 1 80 ? 4.514 1.232 2.079 1.00 93.12 80 PRO A N 1
ATOM 644 C CA . PRO A 1 80 ? 4.857 2.246 3.057 1.00 93.12 80 PRO A CA 1
ATOM 645 C C . PRO A 1 80 ? 4.814 1.705 4.484 1.00 93.12 80 PRO A C 1
ATOM 647 O O . PRO A 1 80 ? 4.040 0.811 4.828 1.00 93.12 80 PRO A O 1
ATOM 650 N N . ASN A 1 81 ? 5.636 2.313 5.335 1.00 89.44 81 ASN A N 1
ATOM 651 C CA . ASN A 1 81 ? 5.606 2.106 6.776 1.00 89.44 81 ASN A CA 1
ATOM 652 C C . ASN A 1 81 ? 4.828 3.233 7.466 1.00 89.44 81 ASN A C 1
ATOM 654 O O . ASN A 1 81 ? 4.729 4.349 6.949 1.00 89.44 81 ASN A O 1
ATOM 658 N N . TYR A 1 82 ? 4.307 2.947 8.659 1.00 91.06 82 TYR A N 1
ATOM 659 C CA . TYR A 1 82 ? 3.613 3.939 9.477 1.00 91.06 82 TYR A CA 1
ATOM 660 C C . TYR A 1 82 ? 4.523 5.126 9.817 1.00 91.06 82 TYR A C 1
ATOM 662 O O . TYR A 1 82 ? 5.668 4.925 10.219 1.00 91.06 82 TYR A O 1
ATOM 670 N N . GLY A 1 83 ? 4.029 6.353 9.630 1.00 84.56 83 GLY A N 1
ATOM 671 C CA . GLY A 1 83 ? 4.789 7.584 9.878 1.00 84.56 83 GLY A CA 1
ATOM 672 C C . GLY A 1 83 ? 5.970 7.820 8.931 1.00 84.56 83 GLY A C 1
ATOM 673 O O . GLY A 1 83 ? 6.768 8.723 9.163 1.00 84.56 83 GLY A O 1
ATOM 674 N N . SER A 1 84 ? 6.114 7.013 7.877 1.00 81.12 84 SER A N 1
ATOM 675 C CA . SER A 1 84 ? 7.238 7.103 6.948 1.00 81.12 84 SER A CA 1
ATOM 676 C C . SER A 1 84 ? 6.901 7.948 5.720 1.00 81.12 84 SER A C 1
ATOM 678 O O . SER A 1 84 ? 5.736 8.100 5.344 1.00 81.12 84 SER A O 1
ATOM 680 N N . VAL A 1 85 ? 7.940 8.477 5.076 1.00 83.19 85 VAL A N 1
ATOM 681 C CA . VAL A 1 85 ? 7.844 9.129 3.769 1.00 83.19 85 VAL A CA 1
ATOM 682 C C . VAL A 1 85 ? 8.198 8.131 2.676 1.00 83.19 85 VAL A C 1
ATOM 684 O O . VAL A 1 85 ? 9.069 7.284 2.852 1.00 83.19 85 VAL A O 1
ATOM 687 N N . VAL A 1 86 ? 7.533 8.239 1.529 1.00 88.31 86 VAL A N 1
ATOM 688 C CA . VAL A 1 86 ? 7.897 7.442 0.358 1.00 88.31 86 VAL A CA 1
ATOM 689 C C . VAL A 1 86 ? 9.263 7.889 -0.171 1.00 88.31 86 VAL A C 1
ATOM 691 O O . VAL A 1 86 ? 9.493 9.074 -0.430 1.00 88.31 86 VAL A O 1
ATOM 694 N N . GLU A 1 87 ? 10.170 6.933 -0.340 1.00 89.25 87 GLU A N 1
ATOM 695 C CA . GLU A 1 87 ? 11.523 7.156 -0.849 1.00 89.25 87 GLU A CA 1
ATOM 696 C C . GLU A 1 87 ? 11.694 6.488 -2.227 1.00 89.25 87 GLU A C 1
ATOM 698 O O . GLU A 1 87 ? 11.138 5.407 -2.454 1.00 89.25 87 GLU A O 1
ATOM 703 N N . PRO A 1 88 ? 12.476 7.080 -3.155 1.00 87.38 88 PRO A N 1
ATOM 704 C CA . PRO A 1 88 ? 12.736 6.479 -4.468 1.00 87.38 88 PRO A CA 1
ATOM 705 C C . PRO A 1 88 ? 13.398 5.105 -4.375 1.00 87.38 88 PRO A C 1
ATOM 707 O O . PRO A 1 88 ? 13.121 4.214 -5.174 1.00 87.38 88 PRO A O 1
ATOM 710 N N . ILE A 1 89 ? 14.268 4.947 -3.380 1.00 82.94 89 ILE A N 1
ATOM 711 C CA . ILE A 1 89 ? 14.947 3.708 -3.024 1.00 82.94 89 ILE A CA 1
ATOM 712 C C . ILE A 1 89 ? 14.964 3.673 -1.497 1.00 82.94 89 ILE A C 1
ATOM 714 O O . ILE A 1 89 ? 15.556 4.579 -0.907 1.00 82.94 89 ILE A O 1
ATOM 718 N N . PRO A 1 90 ? 14.336 2.682 -0.846 1.00 76.69 90 PRO A N 1
ATOM 719 C CA . PRO A 1 90 ? 14.327 2.621 0.609 1.00 76.69 90 PRO A CA 1
ATOM 720 C C . PRO A 1 90 ? 15.739 2.539 1.185 1.00 76.69 90 PRO A C 1
ATOM 722 O O . PRO A 1 90 ? 16.575 1.773 0.683 1.00 76.69 90 PRO A O 1
ATOM 725 N N . GLN A 1 91 ? 15.986 3.293 2.257 1.00 68.62 91 GLN A N 1
ATOM 726 C CA . GLN A 1 91 ? 17.272 3.296 2.959 1.00 68.62 91 GLN A CA 1
ATOM 727 C C . GLN A 1 91 ? 17.785 1.878 3.259 1.00 68.62 91 GLN A C 1
ATOM 729 O O . GLN A 1 91 ? 17.045 0.989 3.678 1.00 68.62 91 GLN A O 1
ATOM 734 N N . GLY A 1 92 ? 19.082 1.666 3.021 1.00 65.94 92 GLY A N 1
ATOM 735 C CA . GLY A 1 92 ? 19.738 0.364 3.178 1.00 65.94 92 GLY A CA 1
ATOM 736 C C . GLY A 1 92 ? 19.596 -0.585 1.979 1.00 65.94 92 GLY A C 1
ATOM 737 O O . GLY A 1 92 ? 20.255 -1.624 1.960 1.00 65.94 92 GLY A O 1
ATOM 738 N N . SER A 1 93 ? 18.803 -0.243 0.955 1.00 72.50 93 SER A N 1
ATOM 739 C CA . SER A 1 93 ? 18.790 -0.992 -0.311 1.00 72.50 93 SER A CA 1
ATOM 740 C C . SER A 1 93 ? 19.978 -0.593 -1.193 1.00 72.50 93 SER A C 1
ATOM 742 O O . SER A 1 93 ? 20.283 0.587 -1.357 1.00 72.50 93 SER A O 1
ATOM 744 N N . ALA A 1 94 ? 20.656 -1.578 -1.785 1.00 76.44 94 ALA A N 1
ATOM 745 C CA . ALA A 1 94 ? 21.787 -1.326 -2.674 1.00 76.44 94 ALA A CA 1
ATOM 746 C C . ALA A 1 94 ? 21.311 -0.815 -4.042 1.00 76.44 94 ALA A C 1
ATOM 748 O O . ALA A 1 94 ? 20.447 -1.435 -4.661 1.00 76.44 94 ALA A O 1
ATOM 749 N N . ASN A 1 95 ? 21.941 0.247 -4.557 1.00 82.31 95 ASN A N 1
ATOM 750 C CA . ASN A 1 95 ? 21.684 0.775 -5.905 1.00 82.31 95 ASN A CA 1
ATOM 751 C C . ASN A 1 95 ? 21.762 -0.303 -7.002 1.00 82.31 95 ASN A C 1
ATOM 753 O O . ASN A 1 95 ? 20.952 -0.283 -7.922 1.00 82.31 95 ASN A O 1
ATOM 757 N N . ALA A 1 96 ? 22.646 -1.295 -6.846 1.00 86.94 96 ALA A N 1
ATOM 758 C CA . ALA A 1 96 ? 22.785 -2.429 -7.762 1.00 86.94 96 ALA A CA 1
ATOM 759 C C . ALA A 1 96 ? 21.487 -3.245 -7.949 1.00 86.94 96 ALA A C 1
ATOM 761 O O . ALA A 1 96 ? 21.320 -3.929 -8.953 1.00 86.94 96 ALA A O 1
ATOM 762 N N . GLN A 1 97 ? 20.524 -3.167 -7.021 1.00 91.06 97 GLN A N 1
ATOM 763 C CA . GLN A 1 97 ? 19.214 -3.799 -7.212 1.00 91.06 97 GLN A CA 1
ATOM 764 C C . GLN A 1 97 ? 18.452 -3.187 -8.396 1.00 91.06 97 GLN A C 1
ATOM 766 O O . GLN A 1 97 ? 17.728 -3.894 -9.090 1.00 91.06 97 GLN A O 1
ATOM 771 N N . ARG A 1 98 ? 18.640 -1.896 -8.681 1.00 93.44 98 ARG A N 1
ATOM 772 C CA . ARG A 1 98 ? 17.972 -1.214 -9.799 1.00 93.44 98 ARG A CA 1
ATOM 773 C C . ARG A 1 98 ? 18.511 -1.621 -11.170 1.00 93.44 98 ARG A C 1
ATOM 775 O O . ARG A 1 98 ? 17.871 -1.315 -12.163 1.00 93.44 98 ARG A O 1
ATOM 782 N N . GLU A 1 99 ? 19.646 -2.315 -11.230 1.00 94.06 99 GLU A N 1
ATOM 783 C CA . GLU A 1 99 ? 20.183 -2.904 -12.468 1.00 94.06 99 GLU A CA 1
ATOM 784 C C . GLU A 1 99 ? 19.493 -4.228 -12.830 1.00 94.06 99 GLU A C 1
ATOM 786 O O . GLU A 1 99 ? 19.592 -4.700 -13.957 1.00 94.06 99 GLU A O 1
ATOM 791 N N . GLN A 1 100 ? 18.814 -4.857 -11.867 1.00 94.38 100 GLN A N 1
ATOM 792 C CA . GLN A 1 100 ? 18.332 -6.237 -11.989 1.00 94.38 100 GLN A CA 1
ATOM 793 C C . GLN A 1 100 ? 16.823 -6.375 -11.779 1.00 94.38 100 GLN A C 1
ATOM 795 O O . GLN A 1 100 ? 16.217 -7.332 -12.263 1.00 94.38 100 GLN A O 1
ATOM 800 N N . TYR A 1 101 ? 16.220 -5.439 -11.045 1.00 96.75 101 TYR A N 1
ATOM 801 C CA . TYR A 1 101 ? 14.821 -5.481 -10.641 1.00 96.75 101 TYR A CA 1
ATOM 802 C C . TYR A 1 101 ? 14.126 -4.172 -10.996 1.00 96.75 101 TYR A C 1
ATOM 804 O O . TYR A 1 101 ? 14.671 -3.090 -10.768 1.00 96.75 101 TYR A O 1
ATOM 812 N N . VAL A 1 102 ? 12.873 -4.265 -11.443 1.00 97.94 102 VAL A N 1
ATOM 813 C CA . VAL A 1 102 ? 11.969 -3.116 -11.341 1.00 97.94 102 VAL A CA 1
ATOM 814 C C . VAL A 1 102 ? 11.753 -2.836 -9.858 1.00 97.94 102 VAL A C 1
ATOM 816 O O . VAL A 1 102 ? 11.393 -3.737 -9.100 1.00 97.94 102 VAL A O 1
ATOM 819 N N . THR A 1 103 ? 11.967 -1.599 -9.421 1.00 97.12 103 THR A N 1
ATOM 820 C CA . THR A 1 103 ? 11.648 -1.185 -8.050 1.00 97.12 103 THR A CA 1
ATOM 821 C C . THR A 1 103 ? 10.470 -0.237 -8.080 1.00 97.12 103 THR A C 1
ATOM 823 O O . THR A 1 103 ? 10.475 0.727 -8.843 1.00 97.12 103 THR A O 1
ATOM 826 N N . PHE A 1 104 ? 9.474 -0.485 -7.240 1.00 97.81 104 PHE A N 1
ATOM 827 C CA . PHE A 1 104 ? 8.285 0.349 -7.169 1.00 97.81 104 PHE A CA 1
ATOM 828 C C . PHE A 1 104 ? 7.984 0.681 -5.713 1.00 97.81 104 PHE A C 1
ATOM 830 O O . PHE A 1 104 ? 7.697 -0.220 -4.934 1.00 97.81 104 PHE A O 1
ATOM 837 N N . SER A 1 105 ? 8.087 1.953 -5.338 1.00 97.12 105 SER A N 1
ATOM 838 C CA . SER A 1 105 ? 7.813 2.435 -3.979 1.00 97.12 105 SER A CA 1
ATOM 839 C C . SER A 1 105 ? 6.538 3.259 -3.999 1.00 97.12 105 SER A C 1
ATOM 841 O O . SER A 1 105 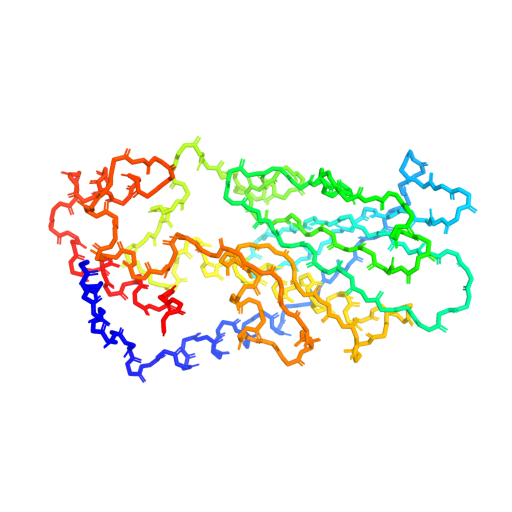? 6.546 4.371 -4.529 1.00 97.12 105 SER A O 1
ATOM 843 N N . VAL A 1 106 ? 5.448 2.728 -3.442 1.00 97.75 106 VAL A N 1
ATOM 844 C CA . VAL A 1 106 ? 4.162 3.442 -3.403 1.00 97.75 106 VAL A CA 1
ATOM 845 C C . VAL A 1 106 ? 4.074 4.345 -2.173 1.00 97.75 106 VAL A C 1
ATOM 847 O O . VAL A 1 106 ? 4.402 3.944 -1.057 1.00 97.75 106 VAL A O 1
ATOM 850 N N . GLY A 1 107 ? 3.611 5.569 -2.391 1.00 96.38 107 GLY A N 1
ATOM 851 C CA . GLY A 1 107 ? 3.141 6.499 -1.377 1.00 96.38 107 GLY A CA 1
ATOM 852 C C . GLY A 1 107 ? 1.616 6.527 -1.372 1.00 96.38 107 GLY A C 1
ATOM 853 O O . GLY A 1 107 ? 0.990 6.820 -2.390 1.00 96.38 107 GLY A O 1
ATOM 854 N N . VAL A 1 108 ? 1.018 6.205 -0.231 1.00 96.81 108 VAL A N 1
ATOM 855 C CA . VAL A 1 108 ? -0.443 6.106 -0.052 1.00 96.81 108 VAL A CA 1
ATOM 856 C C . VAL A 1 108 ? -1.043 7.445 0.377 1.00 96.81 108 VAL A C 1
ATOM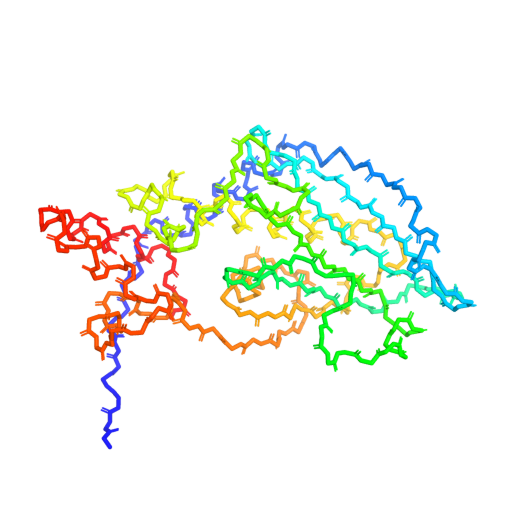 858 O O . VAL A 1 108 ? -0.306 8.371 0.727 1.00 96.81 108 VAL A O 1
ATOM 861 N N . ARG A 1 109 ? -2.380 7.557 0.373 1.00 96.94 109 ARG A N 1
ATOM 862 C CA . ARG A 1 109 ? -3.075 8.772 0.830 1.00 96.94 109 ARG A CA 1
ATOM 863 C C . ARG A 1 109 ? -2.535 9.252 2.181 1.00 96.94 109 ARG A C 1
ATOM 865 O O . ARG A 1 109 ? -2.302 8.454 3.089 1.00 96.94 109 ARG A O 1
ATOM 872 N N . GLY A 1 110 ? -2.369 10.559 2.330 1.00 95.38 110 GLY A N 1
ATOM 873 C CA . GLY A 1 110 ? -1.847 11.158 3.556 1.00 95.38 110 GLY A CA 1
ATOM 874 C C . GLY A 1 110 ? -0.329 11.295 3.614 1.00 95.38 110 GLY A C 1
ATOM 875 O O . GLY A 1 110 ? 0.158 12.007 4.488 1.00 95.38 110 GLY A O 1
ATOM 876 N N . GLN A 1 111 ? 0.422 10.669 2.705 1.00 95.00 111 GLN A N 1
ATOM 877 C CA . GLN A 1 111 ? 1.874 10.842 2.613 1.00 95.00 111 GLN A CA 1
ATOM 878 C C . GLN A 1 111 ? 2.252 11.945 1.624 1.00 95.00 111 GLN A C 1
ATOM 880 O O . GLN A 1 111 ? 1.463 12.343 0.776 1.00 95.00 111 GLN A O 1
ATOM 885 N N . ARG A 1 112 ? 3.498 12.425 1.693 1.00 92.75 112 ARG A N 1
ATOM 886 C CA . ARG A 1 112 ? 4.035 13.437 0.769 1.00 92.75 112 ARG A CA 1
ATOM 887 C C . ARG A 1 112 ? 3.781 13.052 -0.699 1.00 92.75 112 ARG A C 1
ATOM 889 O O . ARG A 1 112 ? 4.107 11.933 -1.086 1.00 92.75 112 ARG A O 1
ATOM 896 N N . LYS A 1 113 ? 3.288 14.005 -1.506 1.00 93.94 113 LYS A N 1
ATOM 897 C CA . LYS A 1 113 ? 2.835 13.833 -2.911 1.00 93.94 113 LYS A CA 1
ATOM 898 C C . LYS A 1 113 ? 1.515 13.056 -3.077 1.00 93.94 113 LYS A C 1
ATOM 900 O O . LYS A 1 113 ? 1.029 12.925 -4.193 1.00 93.94 113 LYS A O 1
ATOM 905 N N . ALA A 1 114 ? 0.923 12.592 -1.983 1.00 96.00 114 ALA A N 1
ATOM 906 C CA . ALA A 1 114 ? -0.387 11.951 -1.907 1.00 96.00 114 ALA A CA 1
ATOM 907 C C . ALA A 1 114 ? -1.207 12.517 -0.723 1.00 96.00 114 ALA A C 1
ATOM 909 O O . ALA A 1 114 ? -2.088 11.854 -0.178 1.00 96.00 114 ALA A O 1
ATOM 910 N N . ASP A 1 115 ? -0.901 13.747 -0.298 1.00 94.44 115 ASP A N 1
ATOM 911 C CA . ASP A 1 115 ? -1.396 14.405 0.917 1.00 94.44 115 ASP A CA 1
ATOM 912 C C . ASP A 1 115 ? -2.607 15.322 0.662 1.00 94.44 115 ASP A C 1
ATOM 914 O O . ASP A 1 115 ? -2.969 16.154 1.493 1.00 94.44 115 ASP A O 1
ATOM 918 N N . GLN A 1 116 ? -3.253 15.171 -0.497 1.00 94.88 116 GLN A N 1
ATOM 919 C CA . GLN A 1 116 ? -4.452 15.912 -0.882 1.00 94.88 116 GLN A CA 1
ATOM 920 C C . GLN A 1 116 ? -5.568 14.952 -1.325 1.00 94.88 116 GLN A C 1
ATOM 922 O O . GLN A 1 116 ? -5.305 14.018 -2.087 1.00 94.88 116 GLN A O 1
ATOM 927 N N . PRO A 1 117 ? -6.824 15.156 -0.879 1.00 95.50 117 PRO A N 1
ATOM 928 C CA . PRO A 1 117 ? -7.289 16.163 0.091 1.00 95.50 117 PRO A CA 1
ATOM 929 C C . PRO A 1 117 ? -7.035 15.790 1.569 1.00 95.50 117 PRO A C 1
ATOM 931 O O . PRO A 1 117 ? -7.571 16.433 2.466 1.00 95.50 117 PRO A O 1
ATOM 934 N N . PHE A 1 118 ? -6.285 14.722 1.841 1.00 95.00 118 PHE A N 1
ATOM 935 C CA . PHE A 1 118 ? -6.026 14.217 3.190 1.00 95.00 118 PHE A CA 1
ATOM 936 C C . PHE A 1 118 ? -4.529 14.182 3.454 1.00 95.00 118 PHE A C 1
ATOM 938 O O . PHE A 1 118 ? -3.818 13.526 2.701 1.00 95.00 118 PHE A O 1
ATOM 945 N N . SER A 1 119 ? -4.090 14.813 4.542 1.00 95.12 119 SER A N 1
ATOM 946 C CA . SER A 1 119 ? -2.729 14.721 5.071 1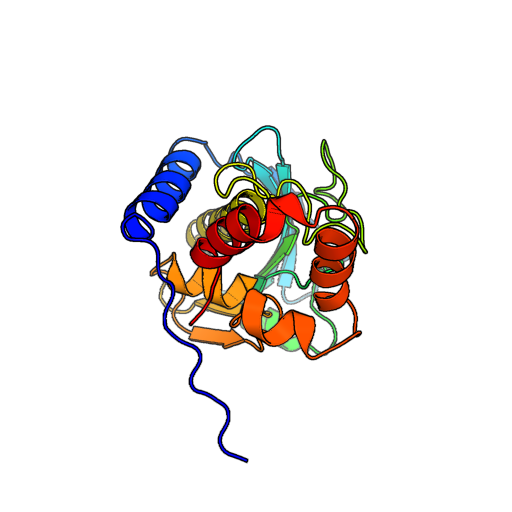.00 95.12 119 SER A CA 1
ATOM 947 C C . SER A 1 119 ? -2.766 13.926 6.374 1.00 95.12 119 SER A C 1
ATOM 949 O O . SER A 1 119 ? -3.571 14.232 7.256 1.00 95.12 119 SER A O 1
ATOM 951 N N . ALA A 1 120 ? -1.960 12.868 6.471 1.00 94.44 120 ALA A N 1
ATOM 952 C CA . ALA A 1 120 ? -1.993 11.975 7.621 1.00 94.44 120 ALA A CA 1
ATOM 953 C C . ALA A 1 120 ? -1.300 12.607 8.833 1.00 94.44 120 ALA A C 1
ATOM 955 O O . ALA A 1 120 ? -0.183 13.117 8.736 1.00 94.44 120 ALA A O 1
ATOM 956 N N . SER A 1 121 ? -1.947 12.506 9.992 1.00 92.75 121 SER A N 1
ATOM 957 C CA . SER A 1 121 ? -1.371 12.915 11.271 1.00 92.75 121 SER A CA 1
ATOM 958 C C . SER A 1 121 ? -0.596 11.765 11.904 1.00 92.75 121 SER A C 1
ATOM 960 O O . SER A 1 121 ? -1.096 10.645 11.991 1.00 92.75 121 SER A O 1
ATOM 962 N N . PHE A 1 122 ? 0.607 12.052 12.392 1.00 89.06 122 PHE A N 1
ATOM 963 C CA . PHE A 1 122 ? 1.421 11.109 13.153 1.00 89.06 122 PHE A CA 1
ATOM 964 C C . PHE A 1 122 ? 1.923 11.815 14.422 1.00 89.06 122 PHE A C 1
ATOM 966 O O . PHE A 1 122 ? 2.764 12.711 14.298 1.00 89.06 122 PHE A O 1
ATOM 973 N N . PRO A 1 123 ? 1.425 11.466 15.624 1.00 92.81 123 PRO A N 1
ATOM 974 C CA . PRO A 1 123 ? 0.387 10.467 15.923 1.00 92.81 123 PRO A CA 1
ATOM 975 C C . PRO A 1 123 ? -1.019 10.859 15.424 1.00 92.81 123 PRO A C 1
ATOM 977 O O . PRO A 1 123 ? -1.311 12.044 15.252 1.00 92.81 123 PRO A O 1
ATOM 980 N N . GLY A 1 124 ? -1.902 9.878 15.221 1.00 94.06 124 GLY A N 1
ATOM 981 C CA . GLY A 1 124 ? -3.344 10.065 14.994 1.00 94.06 124 GLY A CA 1
ATOM 982 C C . GLY A 1 124 ? -3.930 9.246 13.838 1.00 94.06 124 GLY A C 1
ATOM 983 O O . GLY A 1 124 ? -5.143 9.016 13.785 1.00 94.06 124 GLY A O 1
ATOM 984 N N . LEU A 1 125 ? -3.105 8.787 12.896 1.00 96.69 125 LEU A N 1
ATOM 985 C CA . LEU A 1 125 ? -3.590 8.046 11.734 1.00 96.69 125 LEU A CA 1
ATOM 986 C C . LEU A 1 125 ? -4.221 6.702 12.129 1.00 96.69 125 LEU A C 1
ATOM 988 O O . LEU A 1 125 ? -5.227 6.323 11.525 1.00 96.69 125 LEU A O 1
ATOM 992 N N . LEU A 1 126 ? -3.696 5.998 13.144 1.00 96.44 126 LEU A N 1
ATOM 993 C CA . LEU A 1 126 ? -4.226 4.687 13.552 1.00 96.44 126 LEU A CA 1
ATOM 994 C C . LEU A 1 126 ? -5.666 4.741 14.043 1.00 96.44 126 LEU A C 1
ATOM 996 O O . LEU A 1 126 ? -6.348 3.722 14.000 1.00 96.44 126 LEU A O 1
ATOM 1000 N N . THR A 1 127 ? -6.153 5.902 14.466 1.00 97.19 127 THR A N 1
ATOM 1001 C CA . THR A 1 127 ? -7.497 6.053 15.040 1.00 97.19 127 THR A CA 1
ATOM 1002 C C . THR A 1 127 ? -8.428 6.885 14.158 1.00 97.19 127 THR A C 1
ATOM 1004 O O . THR A 1 127 ? -9.598 7.091 14.483 1.00 97.19 127 THR A O 1
ATOM 1007 N N . THR A 1 128 ? -7.953 7.305 12.981 1.00 97.81 128 THR A N 1
ATOM 1008 C CA . THR A 1 128 ? -8.739 8.089 12.023 1.00 97.81 128 THR A CA 1
ATOM 1009 C C . THR A 1 128 ? -9.908 7.266 11.475 1.00 97.81 128 THR A C 1
ATOM 1011 O O . THR A 1 128 ? -9.710 6.322 10.710 1.00 97.81 128 THR A O 1
ATOM 1014 N N . CYS A 1 129 ? -11.135 7.651 11.844 1.00 97.19 129 CYS A N 1
ATOM 1015 C CA . CYS A 1 129 ? -12.390 6.981 11.465 1.00 97.19 129 CYS A CA 1
ATOM 1016 C C . CYS A 1 129 ? -12.492 5.510 11.926 1.00 97.19 129 CYS A C 1
ATOM 1018 O O . CYS A 1 129 ? -13.155 4.698 11.291 1.00 97.19 129 CYS A O 1
ATOM 1020 N N . ILE A 1 130 ? -11.851 5.156 13.041 1.00 97.88 130 ILE A N 1
ATOM 1021 C CA . ILE A 1 130 ? -11.755 3.771 13.543 1.00 97.88 130 ILE A CA 1
ATOM 1022 C C . ILE A 1 130 ? -13.082 3.154 14.030 1.00 97.88 130 ILE A C 1
ATOM 1024 O O . ILE A 1 130 ? -13.176 1.951 14.250 1.00 97.88 130 ILE A O 1
ATOM 1028 N N . GLU A 1 131 ? -14.146 3.938 14.180 1.00 97.69 131 GLU A N 1
ATOM 1029 C CA . GLU A 1 131 ? -15.440 3.443 14.680 1.00 97.69 131 GLU A CA 1
ATOM 1030 C C . GLU A 1 131 ? -16.250 2.643 13.648 1.00 97.69 131 GLU A C 1
ATOM 1032 O O . GLU A 1 131 ? -17.204 1.963 14.017 1.00 97.69 131 GLU A O 1
ATOM 1037 N N . ASP A 1 132 ? -15.889 2.698 12.365 1.00 97.44 132 ASP A N 1
ATOM 1038 C CA . ASP A 1 132 ? -16.582 1.957 11.311 1.00 97.44 132 ASP A CA 1
ATOM 1039 C C . ASP A 1 132 ? -15.561 1.401 10.305 1.00 97.44 132 ASP A C 1
ATOM 1041 O O . ASP A 1 132 ? -14.855 2.190 9.668 1.00 97.44 132 ASP A O 1
ATOM 1045 N N . PRO A 1 133 ? -15.489 0.069 10.096 1.00 96.19 133 PRO A N 1
ATOM 1046 C CA . PRO A 1 133 ? -14.515 -0.540 9.188 1.00 96.19 133 PRO A CA 1
ATOM 1047 C C . PRO A 1 133 ? -14.628 -0.036 7.744 1.00 96.19 133 PRO A C 1
ATOM 1049 O O . PRO A 1 133 ? -13.632 -0.025 7.022 1.00 96.19 133 PRO A O 1
ATOM 1052 N N . SER A 1 134 ? -15.809 0.415 7.312 1.00 93.06 134 SER A N 1
ATOM 1053 C CA . SER A 1 134 ? -16.027 0.937 5.959 1.00 93.06 134 SER A CA 1
ATOM 1054 C C . SER A 1 134 ? -15.453 2.342 5.744 1.00 93.06 134 SER A C 1
ATOM 1056 O O . SER A 1 134 ? -15.138 2.702 4.604 1.00 93.06 134 SER A O 1
ATOM 1058 N N . THR A 1 135 ? -15.294 3.117 6.823 1.00 95.12 135 THR A N 1
ATOM 1059 C CA . THR A 1 135 ? -14.753 4.488 6.795 1.00 95.12 135 THR A CA 1
ATOM 1060 C C . THR A 1 135 ? -13.366 4.601 7.416 1.00 95.12 135 THR A C 1
ATOM 1062 O O . THR A 1 135 ? -12.698 5.615 7.218 1.00 95.12 135 THR A O 1
ATOM 1065 N N . TYR A 1 136 ? -12.906 3.559 8.111 1.00 97.94 136 TYR A N 1
ATOM 1066 C CA . TYR A 1 136 ? -11.589 3.518 8.722 1.00 97.94 136 TYR A CA 1
ATOM 1067 C C . TYR A 1 136 ? -10.487 3.789 7.695 1.00 97.94 136 TYR A C 1
ATOM 1069 O O . TYR A 1 136 ? -10.448 3.179 6.621 1.00 97.94 136 TYR A O 1
ATOM 1077 N N . ALA A 1 137 ? -9.568 4.701 8.031 1.00 97.25 137 ALA A N 1
ATOM 1078 C CA . ALA A 1 137 ? -8.555 5.192 7.099 1.00 97.25 137 ALA A CA 1
ATOM 1079 C C . ALA A 1 137 ? -7.726 4.062 6.461 1.00 97.25 137 ALA A C 1
ATOM 1081 O O . ALA A 1 137 ? -7.392 4.130 5.273 1.00 97.25 137 ALA A O 1
ATOM 1082 N N . PHE A 1 138 ? -7.453 2.988 7.211 1.00 97.56 138 PHE A N 1
ATOM 1083 C CA . PHE A 1 138 ? -6.663 1.861 6.718 1.00 97.56 138 PHE A CA 1
ATOM 1084 C C . PHE A 1 138 ? -7.356 1.029 5.635 1.00 97.56 138 PHE A C 1
ATOM 1086 O O . PHE A 1 138 ? -6.655 0.472 4.795 1.00 97.56 138 PHE A O 1
ATOM 1093 N N . ALA A 1 139 ? -8.693 1.014 5.545 1.00 97.38 139 ALA A N 1
ATOM 1094 C CA . ALA A 1 139 ? -9.380 0.393 4.405 1.00 97.38 139 ALA A CA 1
ATOM 1095 C C . ALA A 1 139 ? -9.006 1.094 3.087 1.00 97.38 139 ALA A C 1
ATOM 1097 O O . ALA A 1 139 ? -8.736 0.455 2.065 1.00 97.38 139 ALA A O 1
ATOM 1098 N N . GLY A 1 140 ? -8.946 2.428 3.124 1.00 97.38 140 GLY A N 1
ATOM 1099 C CA . GLY A 1 140 ? -8.507 3.254 2.004 1.00 97.38 140 GLY A CA 1
ATOM 1100 C C . GLY A 1 140 ? -7.019 3.086 1.698 1.00 97.38 140 GLY A C 1
ATOM 1101 O O . GLY A 1 140 ? -6.658 2.886 0.544 1.00 97.38 140 GLY A O 1
ATOM 1102 N N . ILE A 1 1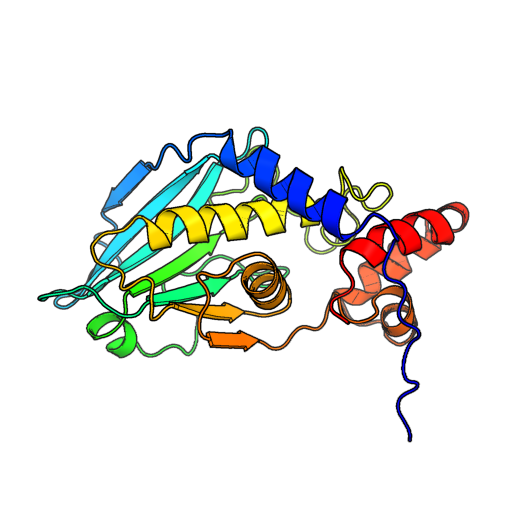41 ? -6.166 3.103 2.723 1.00 97.88 141 ILE A N 1
ATOM 1103 C CA . ILE A 1 141 ? -4.711 2.934 2.568 1.00 97.88 141 ILE A CA 1
ATOM 1104 C C . ILE A 1 141 ? -4.359 1.558 1.984 1.00 97.88 141 ILE A C 1
ATOM 1106 O O . ILE A 1 141 ? -3.520 1.461 1.094 1.00 97.88 141 ILE A O 1
ATOM 1110 N N . ILE A 1 142 ? -5.015 0.487 2.431 1.00 98.19 142 ILE A N 1
ATOM 1111 C CA . ILE A 1 142 ? -4.806 -0.855 1.870 1.00 98.19 142 ILE A CA 1
ATOM 1112 C C . ILE A 1 142 ? -5.280 -0.904 0.409 1.00 98.19 142 ILE A C 1
ATOM 1114 O O . ILE A 1 142 ? -4.600 -1.480 -0.439 1.00 98.19 142 ILE A O 1
ATOM 1118 N N . SER A 1 143 ? -6.387 -0.227 0.081 1.00 98.19 143 SER A N 1
ATOM 1119 C CA . SER A 1 143 ? -6.838 -0.077 -1.313 1.00 98.19 143 SER A CA 1
ATOM 1120 C C . SER A 1 143 ? -5.815 0.675 -2.178 1.00 98.19 143 SER A C 1
ATOM 1122 O O . SER A 1 143 ? -5.615 0.317 -3.335 1.00 98.19 143 SER A O 1
ATOM 1124 N N . ASP A 1 144 ? -5.126 1.678 -1.629 1.00 98.44 144 ASP A N 1
ATOM 1125 C CA . ASP A 1 144 ? -4.063 2.410 -2.330 1.00 98.44 144 ASP A CA 1
ATOM 1126 C C . ASP A 1 144 ? -2.854 1.513 -2.647 1.00 98.44 144 ASP A C 1
ATOM 1128 O O . ASP A 1 144 ? -2.304 1.575 -3.748 1.00 98.44 144 ASP A O 1
ATOM 1132 N N . CYS A 1 145 ? -2.469 0.630 -1.720 1.00 98.50 145 CYS A N 1
ATOM 1133 C CA . CYS A 1 145 ? -1.438 -0.383 -1.968 1.00 98.50 145 CYS A CA 1
ATOM 1134 C C . CYS A 1 145 ? -1.851 -1.336 -3.103 1.00 98.50 145 CYS A C 1
ATOM 1136 O O . CYS A 1 145 ? -1.065 -1.664 -3.988 1.00 98.50 145 CYS A O 1
ATOM 1138 N N . LEU A 1 146 ? -3.117 -1.747 -3.140 1.00 98.56 146 LEU A N 1
ATOM 1139 C CA . LEU A 1 146 ? -3.625 -2.602 -4.214 1.00 98.56 146 LEU A CA 1
ATOM 1140 C C . LEU A 1 146 ? -3.671 -1.870 -5.564 1.00 98.56 146 LEU A C 1
ATOM 1142 O O . LEU A 1 146 ? -3.341 -2.465 -6.588 1.00 98.56 146 LEU A O 1
ATOM 1146 N N . ARG A 1 147 ? -3.989 -0.568 -5.575 1.00 98.56 147 ARG A N 1
ATOM 1147 C CA . ARG A 1 147 ? -3.925 0.292 -6.773 1.00 98.56 147 ARG A CA 1
ATOM 1148 C C . ARG A 1 147 ? -2.503 0.414 -7.313 1.00 98.56 147 ARG A C 1
ATOM 1150 O O . ARG A 1 147 ? -2.297 0.357 -8.524 1.00 98.56 147 ARG A O 1
ATOM 1157 N N . GLY A 1 148 ? -1.515 0.556 -6.432 1.00 98.44 148 GLY A N 1
ATOM 1158 C CA . GLY A 1 148 ? -0.112 0.537 -6.834 1.00 98.44 148 GLY A CA 1
ATOM 1159 C C . GLY A 1 148 ? 0.288 -0.801 -7.466 1.00 98.44 148 GLY A C 1
ATOM 1160 O O . GLY A 1 148 ? 0.909 -0.808 -8.529 1.00 98.44 148 GLY A O 1
ATOM 1161 N N . LEU A 1 149 ? -0.120 -1.926 -6.870 1.00 98.62 149 LEU A N 1
ATOM 1162 C CA . LEU A 1 149 ? 0.133 -3.257 -7.430 1.00 98.62 149 LEU A CA 1
ATOM 1163 C C . LEU A 1 149 ? -0.540 -3.461 -8.796 1.00 98.62 149 LEU A C 1
ATOM 1165 O O . LEU A 1 149 ? 0.092 -3.991 -9.706 1.00 98.62 149 LEU A O 1
ATOM 1169 N N . GLU A 1 150 ? -1.788 -3.010 -8.954 1.00 97.94 150 GLU A N 1
ATOM 1170 C CA . GLU A 1 150 ? -2.529 -3.039 -10.223 1.00 97.94 150 GLU A CA 1
ATOM 1171 C C . GLU A 1 150 ? -1.725 -2.360 -11.343 1.00 97.94 150 GLU A C 1
ATOM 1173 O O . GLU A 1 150 ? -1.510 -2.944 -12.408 1.00 97.94 150 GLU A O 1
ATOM 1178 N N . TYR A 1 151 ? -1.204 -1.158 -11.079 1.00 98.56 151 TYR A N 1
ATOM 1179 C CA . TYR A 1 151 ? -0.358 -0.446 -12.035 1.00 98.56 151 TYR A CA 1
ATOM 1180 C C . TYR A 1 151 ? 0.972 -1.168 -12.289 1.00 98.56 151 TYR A C 1
ATOM 1182 O O . TYR A 1 151 ? 1.379 -1.315 -13.444 1.00 98.56 151 TYR A O 1
ATOM 1190 N N . LEU A 1 152 ? 1.638 -1.657 -11.238 1.00 98.56 152 LEU A N 1
ATOM 1191 C CA . LEU A 1 152 ? 2.914 -2.362 -11.362 1.00 98.56 152 LEU A CA 1
ATOM 1192 C C . LEU A 1 152 ? 2.802 -3.590 -12.274 1.00 98.56 152 LEU A C 1
ATOM 1194 O O . LEU A 1 152 ? 3.625 -3.768 -13.167 1.00 98.56 152 LEU A O 1
ATOM 1198 N N . VAL A 1 153 ? 1.762 -4.403 -12.083 1.00 98.12 153 VAL A N 1
ATOM 1199 C CA . VAL A 1 153 ? 1.492 -5.604 -12.891 1.00 98.12 153 VAL A CA 1
ATOM 1200 C C . VAL A 1 153 ? 1.144 -5.249 -14.339 1.00 98.12 153 VAL A C 1
ATOM 1202 O O . VAL A 1 153 ? 1.444 -6.018 -15.248 1.00 98.12 153 VAL A O 1
ATOM 1205 N N . SER A 1 154 ? 0.544 -4.078 -14.578 1.00 97.38 154 SER A N 1
ATOM 1206 C CA . SER A 1 154 ? 0.223 -3.611 -15.933 1.00 97.38 154 SER A CA 1
ATOM 1207 C C . SER A 1 154 ? 1.448 -3.169 -16.749 1.00 97.38 154 SER A C 1
ATOM 1209 O O . SER A 1 154 ? 1.351 -3.001 -17.966 1.00 97.38 154 SER A O 1
ATOM 1211 N N . CYS A 1 155 ? 2.606 -2.972 -16.107 1.00 97.81 155 CYS A N 1
ATOM 1212 C CA . CYS A 1 155 ? 3.819 -2.525 -16.784 1.00 97.81 155 CYS A CA 1
ATOM 1213 C C . CYS A 1 155 ? 4.454 -3.679 -17.587 1.00 97.81 155 CYS A C 1
ATOM 1215 O O . CYS A 1 155 ? 4.848 -4.679 -16.991 1.00 97.81 155 CYS A O 1
ATOM 1217 N N . PRO A 1 156 ? 4.670 -3.549 -18.912 1.00 97.19 156 PRO A N 1
ATOM 1218 C CA . PRO A 1 156 ? 5.216 -4.638 -19.732 1.00 97.19 156 PRO A CA 1
ATOM 1219 C C . PRO A 1 156 ? 6.668 -5.003 -19.387 1.00 97.19 156 PRO A C 1
ATOM 1221 O O . PRO A 1 156 ? 7.138 -6.084 -19.731 1.00 97.19 156 PRO A O 1
ATOM 1224 N N . GLN A 1 157 ? 7.394 -4.110 -18.710 1.00 98.19 157 GLN A N 1
ATOM 1225 C CA . GLN A 1 157 ? 8.741 -4.369 -18.208 1.00 98.19 157 GLN A CA 1
ATOM 1226 C C . GLN A 1 157 ? 8.752 -5.248 -16.951 1.00 98.19 157 GLN A C 1
ATOM 1228 O O . GLN A 1 157 ? 9.831 -5.650 -16.526 1.00 98.19 157 GLN A O 1
ATOM 1233 N N . VAL A 1 158 ? 7.597 -5.529 -16.344 1.00 98.50 158 VAL A N 1
ATOM 1234 C CA . VAL A 1 158 ? 7.479 -6.325 -15.120 1.00 98.50 158 VAL A CA 1
ATOM 1235 C C . VAL A 1 158 ? 7.094 -7.756 -15.454 1.00 98.50 158 VAL A C 1
ATOM 1237 O O . VAL A 1 158 ? 6.128 -8.024 -16.162 1.00 98.50 158 VAL A O 1
ATOM 1240 N N . ASP A 1 159 ? 7.842 -8.696 -14.891 1.00 98.25 159 ASP A N 1
ATOM 1241 C CA . ASP A 1 159 ? 7.472 -10.101 -14.873 1.00 98.25 159 ASP A CA 1
ATOM 1242 C C . ASP A 1 159 ? 6.485 -10.337 -13.725 1.00 98.25 159 ASP A C 1
ATOM 1244 O O . ASP A 1 159 ? 6.872 -10.465 -12.559 1.00 98.25 159 ASP A O 1
ATOM 1248 N N . ALA A 1 160 ? 5.195 -10.397 -14.061 1.00 96.56 160 ALA A N 1
ATOM 1249 C CA . ALA A 1 160 ? 4.116 -10.574 -13.091 1.00 96.56 160 ALA A CA 1
ATOM 1250 C C . ALA A 1 160 ? 4.180 -11.908 -12.319 1.00 96.56 160 ALA A C 1
ATOM 1252 O O . ALA A 1 160 ? 3.510 -12.049 -11.299 1.00 96.56 160 ALA A O 1
ATOM 1253 N N . SER A 1 161 ? 4.998 -12.873 -12.761 1.00 97.19 161 SER A N 1
ATOM 1254 C CA . SER A 1 161 ? 5.241 -14.129 -12.038 1.00 97.19 161 SER A CA 1
ATOM 1255 C C . SER A 1 161 ? 6.359 -14.031 -10.991 1.00 97.19 161 SER A C 1
ATOM 1257 O O . SER A 1 161 ? 6.647 -15.010 -10.303 1.00 97.19 161 SER A O 1
ATOM 1259 N N . ARG A 1 162 ? 7.019 -12.869 -10.862 1.00 98.19 162 ARG A N 1
ATOM 1260 C CA . ARG A 1 162 ? 8.165 -12.656 -9.963 1.00 98.19 162 ARG A CA 1
ATOM 1261 C C . ARG A 1 162 ? 8.109 -11.296 -9.268 1.00 98.19 162 ARG A C 1
ATOM 1263 O O . ARG A 1 162 ? 9.009 -10.468 -9.417 1.00 98.19 162 ARG A O 1
ATOM 1270 N N . ILE A 1 163 ? 7.060 -11.083 -8.476 1.00 98.75 163 ILE A N 1
ATOM 1271 C CA . ILE A 1 163 ? 6.885 -9.877 -7.653 1.00 98.75 163 ILE A CA 1
ATOM 1272 C C . ILE A 1 163 ? 7.070 -10.216 -6.172 1.00 98.75 163 ILE A C 1
ATOM 1274 O O . ILE A 1 163 ? 6.395 -11.111 -5.652 1.00 98.75 163 ILE A O 1
ATOM 1278 N N . VAL A 1 164 ? 7.956 -9.486 -5.492 1.00 98.44 164 VAL A N 1
ATOM 1279 C CA . VAL A 1 164 ? 8.101 -9.518 -4.029 1.00 98.44 164 VAL A CA 1
ATOM 1280 C C . VAL A 1 164 ? 7.491 -8.263 -3.407 1.00 98.44 164 VAL A C 1
ATOM 1282 O O . VAL A 1 164 ? 7.849 -7.155 -3.800 1.00 98.44 164 VAL A O 1
ATOM 1285 N N . ALA A 1 165 ? 6.600 -8.424 -2.427 1.00 98.31 165 ALA A N 1
ATOM 1286 C CA . ALA A 1 165 ? 6.141 -7.331 -1.569 1.00 98.31 165 ALA A CA 1
ATOM 1287 C C . ALA A 1 165 ? 7.083 -7.178 -0.368 1.00 98.31 165 ALA A C 1
ATOM 1289 O O . ALA A 1 165 ? 7.454 -8.166 0.269 1.00 98.31 165 ALA A O 1
ATOM 1290 N N . ILE A 1 166 ? 7.471 -5.944 -0.053 1.00 96.25 166 ILE A N 1
ATOM 1291 C CA . ILE A 1 166 ? 8.425 -5.617 1.010 1.00 96.25 166 ILE A CA 1
ATOM 1292 C C . ILE A 1 166 ? 7.839 -4.495 1.870 1.00 96.25 166 ILE A C 1
ATOM 1294 O O . ILE A 1 166 ? 7.481 -3.444 1.344 1.00 96.25 166 ILE A O 1
ATOM 1298 N N . GLY A 1 167 ? 7.756 -4.693 3.185 1.00 94.19 167 GLY A N 1
ATOM 1299 C CA . GLY A 1 167 ? 7.237 -3.688 4.122 1.00 94.19 167 GLY A CA 1
ATOM 1300 C C . GLY A 1 167 ? 6.852 -4.297 5.467 1.00 94.19 167 GLY A C 1
ATOM 1301 O O . GLY A 1 167 ? 7.419 -5.302 5.869 1.00 94.19 167 GLY A O 1
ATOM 1302 N N . ASN A 1 168 ? 5.878 -3.720 6.167 1.00 94.12 168 ASN A N 1
ATOM 1303 C CA . ASN A 1 168 ? 5.325 -4.292 7.403 1.00 94.12 168 ASN A CA 1
ATOM 1304 C C . ASN A 1 168 ? 3.902 -4.817 7.156 1.00 94.12 168 ASN A C 1
ATOM 1306 O O . ASN A 1 168 ? 3.685 -5.629 6.257 1.00 94.12 168 ASN A O 1
ATOM 1310 N N . ASP A 1 169 ? 2.929 -4.338 7.926 1.00 96.12 169 ASP A N 1
ATOM 1311 C CA . ASP A 1 169 ? 1.531 -4.761 7.892 1.00 96.12 169 ASP A CA 1
ATOM 1312 C C . ASP A 1 169 ? 0.903 -4.582 6.498 1.00 96.12 169 ASP A C 1
ATOM 1314 O O . ASP A 1 169 ? 0.259 -5.492 5.984 1.00 96.12 169 ASP A O 1
ATOM 1318 N N . LEU A 1 170 ? 1.164 -3.456 5.821 1.00 97.12 170 LEU A N 1
ATOM 1319 C CA . LEU A 1 170 ? 0.609 -3.181 4.487 1.00 97.12 170 LEU A CA 1
ATOM 1320 C C . LEU A 1 170 ? 1.124 -4.137 3.401 1.00 97.12 170 LEU A C 1
ATOM 1322 O O . LEU A 1 170 ? 0.377 -4.457 2.476 1.00 97.12 170 LEU A O 1
ATOM 1326 N N . ALA A 1 171 ? 2.362 -4.628 3.513 1.00 97.38 171 ALA A N 1
ATOM 1327 C CA . ALA A 1 171 ? 2.880 -5.646 2.599 1.00 97.38 171 ALA A CA 1
ATOM 1328 C C . ALA A 1 171 ? 2.144 -6.977 2.787 1.00 97.38 171 ALA A C 1
ATOM 1330 O O . ALA A 1 171 ? 1.775 -7.613 1.801 1.00 97.38 171 ALA A O 1
ATOM 1331 N N . LEU A 1 172 ? 1.869 -7.354 4.041 1.00 97.62 172 LEU A N 1
ATOM 1332 C CA . LEU A 1 172 ? 1.109 -8.558 4.359 1.00 97.62 172 LEU A CA 1
ATOM 1333 C C . LEU A 1 172 ? -0.345 -8.459 3.879 1.00 97.62 172 LEU A C 1
ATOM 1335 O O . LEU A 1 172 ? -0.806 -9.373 3.202 1.00 97.62 172 LEU A O 1
ATOM 1339 N N . PHE A 1 173 ? -1.040 -7.342 4.132 1.00 97.62 173 PHE A N 1
ATOM 1340 C CA . PHE A 1 173 ? -2.389 -7.122 3.592 1.00 97.62 173 PHE A CA 1
ATOM 1341 C C . PHE A 1 173 ? -2.420 -7.209 2.067 1.00 97.62 173 PHE A C 1
ATOM 1343 O O . PHE A 1 173 ? -3.269 -7.889 1.498 1.00 97.62 173 PHE A O 1
ATOM 1350 N N . THR A 1 174 ? -1.477 -6.543 1.399 1.00 98.00 174 THR A N 1
ATOM 1351 C CA . THR A 1 174 ? -1.407 -6.535 -0.067 1.00 98.00 174 THR A CA 1
ATOM 1352 C C . THR A 1 174 ? -1.188 -7.944 -0.619 1.00 98.00 174 THR A C 1
ATOM 1354 O O . THR A 1 174 ? -1.839 -8.324 -1.590 1.00 98.00 174 THR A O 1
ATOM 1357 N N . ALA A 1 175 ? -0.312 -8.732 0.012 1.00 97.88 175 ALA A N 1
ATOM 1358 C CA . ALA A 1 175 ? -0.059 -10.120 -0.369 1.00 97.88 175 ALA A CA 1
ATOM 1359 C C . ALA A 1 175 ? -1.257 -11.043 -0.090 1.00 97.88 175 ALA A C 1
ATOM 1361 O O . ALA A 1 175 ? -1.532 -11.939 -0.878 1.00 97.88 175 ALA A O 1
ATOM 1362 N N . ALA A 1 176 ? -1.991 -10.820 1.003 1.00 96.56 176 ALA A N 1
ATOM 1363 C CA . ALA A 1 176 ? -3.181 -11.603 1.337 1.00 96.56 176 ALA A CA 1
ATOM 1364 C C . ALA A 1 176 ? -4.365 -11.317 0.396 1.00 96.56 176 ALA A C 1
ATOM 1366 O O . ALA A 1 176 ? -5.175 -12.202 0.132 1.00 96.56 176 ALA A O 1
ATOM 1367 N N . LEU A 1 177 ? -4.463 -10.088 -0.121 1.00 96.88 177 LEU A N 1
ATOM 1368 C CA . LEU A 1 177 ? -5.567 -9.624 -0.968 1.00 96.88 177 LEU A CA 1
ATOM 1369 C C . LEU A 1 177 ? -5.275 -9.708 -2.475 1.00 96.88 177 LEU A C 1
ATOM 1371 O O . LEU A 1 177 ? -6.123 -9.327 -3.283 1.00 96.88 177 LEU A O 1
ATOM 1375 N N . SER A 1 178 ? -4.094 -10.185 -2.881 1.00 95.88 178 SER A N 1
ATOM 1376 C CA . SER A 1 178 ? -3.712 -10.277 -4.291 1.00 95.88 178 SER A CA 1
ATOM 1377 C C . SER A 1 178 ? -2.883 -11.516 -4.602 1.00 95.88 178 SER A C 1
ATOM 1379 O O . SER A 1 178 ? -1.889 -11.802 -3.944 1.00 95.88 178 SER A O 1
ATOM 1381 N N . SER A 1 179 ? -3.223 -12.198 -5.696 1.00 95.88 179 SER A N 1
ATOM 1382 C CA . SER A 1 179 ? -2.475 -13.356 -6.195 1.00 95.88 179 SER A CA 1
ATOM 1383 C C . SER A 1 179 ? -1.204 -12.999 -6.976 1.00 95.88 179 SER A C 1
ATOM 1385 O O . SER A 1 179 ? -0.471 -13.903 -7.366 1.00 95.88 179 SER A O 1
ATOM 1387 N N . TYR A 1 180 ? -0.944 -11.716 -7.257 1.00 97.62 180 TYR A N 1
ATOM 1388 C CA . TYR A 1 180 ? 0.241 -11.293 -8.021 1.00 97.62 180 TYR A CA 1
ATOM 1389 C C . TYR A 1 180 ? 1.519 -11.239 -7.176 1.00 97.62 180 TYR A C 1
ATOM 1391 O O . TYR A 1 180 ? 2.622 -11.255 -7.719 1.00 97.62 180 TYR A O 1
ATOM 1399 N N . ILE A 1 181 ? 1.393 -11.172 -5.848 1.00 98.50 181 ILE A N 1
ATOM 1400 C CA . ILE A 1 181 ? 2.549 -11.216 -4.955 1.00 98.50 181 ILE A CA 1
ATOM 1401 C C . ILE A 1 181 ? 3.006 -12.664 -4.808 1.00 98.50 181 ILE A C 1
ATOM 1403 O O . ILE A 1 181 ? 2.305 -13.507 -4.259 1.00 98.50 181 ILE A O 1
ATOM 1407 N N . THR A 1 182 ? 4.216 -12.942 -5.282 1.00 98.12 182 THR A N 1
ATOM 1408 C CA . THR A 1 182 ? 4.800 -14.293 -5.254 1.00 98.12 182 THR A CA 1
ATOM 1409 C C . THR A 1 182 ? 5.660 -14.547 -4.024 1.00 98.12 182 THR A C 1
ATOM 1411 O O . THR A 1 182 ? 5.818 -15.687 -3.600 1.00 98.12 182 THR A O 1
ATOM 1414 N N . HIS A 1 183 ? 6.223 -13.483 -3.452 1.00 98.19 183 HIS A N 1
ATOM 1415 C CA . HIS A 1 183 ? 7.081 -13.533 -2.275 1.00 98.19 183 HIS A CA 1
ATOM 1416 C C . HIS A 1 183 ? 6.754 -12.356 -1.358 1.00 98.19 183 HIS A C 1
ATOM 1418 O O . HIS A 1 183 ? 6.413 -11.269 -1.825 1.00 98.19 183 HIS A O 1
ATOM 1424 N N . LEU A 1 184 ? 6.909 -12.551 -0.052 1.00 98.06 184 LEU A N 1
ATOM 1425 C CA . LEU A 1 184 ? 6.652 -11.527 0.953 1.00 98.06 184 LEU A CA 1
ATOM 1426 C C . LEU A 1 184 ? 7.845 -11.420 1.901 1.00 98.06 184 LEU A C 1
ATOM 1428 O O . LEU A 1 184 ? 8.314 -12.421 2.440 1.00 98.06 184 LEU A O 1
ATOM 1432 N N . VAL A 1 185 ? 8.312 -10.194 2.124 1.00 96.38 185 VAL A N 1
ATOM 1433 C CA . VAL A 1 185 ? 9.285 -9.856 3.164 1.00 96.38 185 VAL A CA 1
ATOM 1434 C C . VAL A 1 185 ? 8.628 -8.842 4.087 1.00 96.38 185 VAL A C 1
ATOM 1436 O O . VAL A 1 185 ? 8.456 -7.683 3.704 1.00 96.38 185 VAL A O 1
ATOM 1439 N N . CYS A 1 186 ? 8.241 -9.271 5.292 1.00 94.94 186 CYS A N 1
ATOM 1440 C CA . CYS A 1 186 ? 7.569 -8.380 6.227 1.00 94.94 186 CYS A CA 1
ATOM 1441 C C . CYS A 1 186 ? 7.890 -8.588 7.704 1.00 94.94 186 CYS A C 1
ATOM 1443 O O . CYS A 1 186 ? 8.154 -9.703 8.151 1.00 94.94 186 CYS A O 1
ATOM 1445 N N . THR A 1 187 ? 7.782 -7.498 8.467 1.00 92.31 187 THR A N 1
ATOM 1446 C CA . THR A 1 187 ? 7.848 -7.490 9.937 1.00 92.31 187 THR A CA 1
ATOM 1447 C C . THR A 1 187 ? 6.641 -6.753 10.530 1.00 92.31 187 THR A C 1
ATOM 1449 O O . THR A 1 187 ? 6.794 -5.643 11.042 1.00 92.31 187 THR A O 1
ATOM 1452 N N . PRO A 1 188 ? 5.422 -7.315 10.415 1.00 90.81 188 PRO A N 1
ATOM 1453 C CA . PRO A 1 188 ? 4.207 -6.635 10.844 1.00 90.81 188 PRO A CA 1
ATOM 1454 C C . PRO A 1 188 ? 4.161 -6.463 12.367 1.00 90.81 188 PRO A C 1
ATOM 1456 O O . PRO A 1 188 ? 4.695 -7.294 13.109 1.00 90.81 188 PRO A O 1
ATOM 1459 N N . LYS A 1 189 ? 3.534 -5.376 12.829 1.00 87.56 189 LYS A N 1
ATOM 1460 C CA . LYS A 1 189 ? 3.471 -5.040 14.264 1.00 87.56 189 LYS A CA 1
ATOM 1461 C C . LYS A 1 189 ? 2.159 -4.407 14.709 1.00 87.56 189 LYS A C 1
ATOM 1463 O O . LYS A 1 189 ? 1.767 -4.616 15.850 1.00 87.56 189 LYS A O 1
ATOM 1468 N N . LEU A 1 190 ? 1.522 -3.602 13.863 1.00 93.25 190 LEU A N 1
ATOM 1469 C CA . LEU A 1 190 ? 0.429 -2.722 14.289 1.00 93.25 190 LEU A CA 1
ATOM 1470 C C . LEU A 1 190 ? -0.917 -3.429 14.320 1.00 93.25 190 LEU A C 1
ATOM 1472 O O . LEU A 1 190 ? -1.759 -3.113 15.151 1.00 93.25 190 LEU A O 1
ATOM 1476 N N . PHE A 1 191 ? -1.096 -4.390 13.423 1.00 94.75 191 PHE A N 1
ATOM 1477 C CA . PHE A 1 191 ? -2.369 -5.055 13.191 1.00 94.75 191 PHE A CA 1
ATOM 1478 C C . PHE A 1 191 ? -2.376 -6.520 13.637 1.00 94.75 191 PHE A C 1
ATOM 1480 O O . PHE A 1 191 ? -3.356 -7.226 13.425 1.00 94.75 191 PHE A O 1
ATOM 1487 N N . PHE A 1 192 ? -1.309 -6.996 14.288 1.00 92.25 192 PHE A N 1
ATOM 1488 C CA . PHE A 1 192 ? -1.303 -8.314 14.923 1.00 92.25 192 PHE A CA 1
ATOM 1489 C C . PHE A 1 192 ? -1.987 -8.234 16.288 1.00 92.25 192 PHE A C 1
ATOM 1491 O O . PHE A 1 192 ? -1.395 -7.707 17.230 1.00 92.25 192 PHE A O 1
ATOM 1498 N N . ALA A 1 193 ? -3.203 -8.776 16.409 1.00 89.94 193 ALA A N 1
ATOM 1499 C CA . ALA A 1 193 ? -3.956 -8.772 17.667 1.00 89.94 193 ALA A CA 1
ATOM 1500 C C . ALA A 1 193 ? -4.022 -7.388 18.353 1.00 89.94 193 ALA A C 1
ATOM 1502 O O . ALA A 1 193 ? -3.704 -7.287 19.540 1.00 89.94 193 ALA A O 1
ATOM 1503 N N . PRO A 1 194 ? -4.396 -6.302 17.649 1.00 89.38 194 PRO A N 1
ATOM 1504 C CA . PRO A 1 194 ? -4.212 -4.941 18.156 1.00 89.38 194 PRO A CA 1
ATOM 1505 C C . PRO A 1 194 ? -4.937 -4.698 19.487 1.00 89.38 194 PRO A C 1
ATOM 1507 O O . PRO A 1 194 ? -4.371 -4.068 20.375 1.00 89.38 194 PRO A O 1
ATOM 1510 N N . GLY A 1 195 ? -6.137 -5.264 19.673 1.00 87.12 195 GLY A N 1
ATOM 1511 C CA . GLY A 1 195 ? -6.883 -5.167 20.936 1.00 87.12 195 GLY A CA 1
ATOM 1512 C C . GLY A 1 195 ? -6.242 -5.916 22.113 1.00 87.12 195 GLY A C 1
ATOM 1513 O O . GLY A 1 195 ? -6.460 -5.537 23.260 1.00 87.12 195 GLY A O 1
ATOM 1514 N N . ASP A 1 196 ? -5.423 -6.936 21.842 1.00 89.06 196 ASP A N 1
ATOM 1515 C CA . ASP A 1 196 ? -4.721 -7.710 22.870 1.00 89.06 196 ASP A CA 1
ATOM 1516 C C . ASP A 1 196 ? -3.333 -7.123 23.167 1.00 89.06 196 ASP A C 1
ATOM 1518 O O . ASP A 1 196 ? -2.888 -7.133 24.314 1.00 89.06 196 ASP A O 1
ATOM 1522 N N . ILE A 1 197 ? -2.629 -6.639 22.137 1.00 91.94 197 ILE A N 1
ATOM 1523 C CA . ILE A 1 197 ? -1.229 -6.199 22.219 1.00 91.94 197 ILE A CA 1
ATOM 1524 C C . ILE A 1 197 ? -1.106 -4.728 22.613 1.00 91.94 197 ILE A C 1
ATOM 1526 O O . ILE A 1 197 ? -0.218 -4.408 23.402 1.00 91.94 197 ILE A O 1
ATOM 1530 N N . ALA A 1 198 ? -1.974 -3.838 22.115 1.00 93.62 198 ALA A N 1
ATOM 1531 C CA . ALA A 1 198 ? -1.874 -2.411 22.427 1.00 93.62 198 ALA A CA 1
ATOM 1532 C C . ALA A 1 198 ? -1.930 -2.120 23.941 1.00 93.62 198 ALA A C 1
ATOM 1534 O O . ALA A 1 198 ? -1.051 -1.404 24.414 1.00 93.62 198 ALA A O 1
ATOM 1535 N N . PRO A 1 199 ? -2.812 -2.748 24.751 1.00 94.19 199 PRO A N 1
ATOM 1536 C CA . PRO A 1 199 ? -2.838 -2.520 26.201 1.00 94.19 199 PRO A CA 1
ATOM 1537 C C . PRO A 1 199 ? -1.589 -2.999 26.962 1.00 94.19 199 PRO A C 1
ATOM 1539 O O . PRO A 1 199 ? -1.473 -2.751 28.160 1.00 94.19 199 PRO A O 1
ATOM 1542 N N . GLN A 1 200 ? -0.680 -3.735 26.311 1.00 95.12 200 GLN A N 1
ATOM 1543 C CA . GLN A 1 200 ? 0.537 -4.278 26.929 1.00 95.12 200 GLN A CA 1
ATOM 1544 C C . GLN A 1 200 ? 1.761 -3.367 26.755 1.00 95.12 200 GLN A C 1
ATOM 1546 O O . GLN A 1 200 ? 2.845 -3.716 27.227 1.00 95.12 200 GLN A O 1
ATOM 1551 N N . THR A 1 201 ? 1.628 -2.238 26.058 1.00 94.88 201 THR A N 1
ATOM 1552 C CA . THR A 1 201 ? 2.731 -1.312 25.784 1.00 94.88 201 THR A CA 1
ATOM 1553 C C . THR A 1 201 ? 2.254 0.135 25.780 1.00 94.88 201 THR A C 1
ATOM 1555 O O . THR A 1 201 ? 1.112 0.405 25.431 1.00 94.88 201 THR A O 1
ATOM 1558 N N . GLU A 1 202 ? 3.154 1.052 26.128 1.00 95.62 202 GLU A N 1
ATOM 1559 C CA . GLU A 1 202 ? 2.958 2.506 26.022 1.00 95.62 202 GLU A CA 1
ATOM 1560 C C . GLU A 1 202 ? 3.750 3.096 24.834 1.00 95.62 202 GLU A C 1
ATOM 1562 O O . GLU A 1 202 ? 3.917 4.308 24.698 1.00 95.62 202 GLU A O 1
ATOM 1567 N N . GLU A 1 203 ? 4.305 2.238 23.970 1.00 95.06 203 GLU A N 1
ATOM 1568 C CA . GLU A 1 203 ? 5.120 2.662 22.832 1.00 95.06 203 GLU A CA 1
ATOM 1569 C C . GLU A 1 203 ? 4.260 3.085 21.632 1.00 95.06 203 GLU A C 1
ATOM 1571 O O . GLU A 1 203 ? 3.391 2.350 21.148 1.00 95.06 203 GLU A O 1
ATOM 1576 N N . TYR A 1 204 ? 4.573 4.254 21.067 1.00 94.25 204 TYR A N 1
ATOM 1577 C CA . TYR A 1 204 ? 4.012 4.659 19.783 1.00 94.25 204 TYR A CA 1
ATOM 1578 C C . TYR A 1 204 ? 4.539 3.762 18.643 1.00 94.25 204 TYR A C 1
ATOM 1580 O O . TYR A 1 204 ? 5.728 3.437 18.603 1.00 94.25 204 TYR A O 1
ATOM 1588 N N . PRO A 1 205 ? 3.672 3.371 17.690 1.00 94.75 205 PRO A N 1
ATOM 1589 C CA . PRO A 1 205 ? 2.353 3.955 17.468 1.00 94.75 205 PRO A CA 1
ATOM 1590 C C . PRO A 1 205 ? 1.186 3.188 18.110 1.00 94.75 205 PRO A C 1
ATOM 1592 O O . PRO A 1 205 ? 0.065 3.674 18.056 1.00 94.75 205 PRO A O 1
ATOM 1595 N N . LEU A 1 206 ? 1.415 2.044 18.764 1.00 95.38 206 LEU A N 1
ATOM 1596 C CA . LEU A 1 206 ? 0.334 1.279 19.407 1.00 95.38 206 LEU A CA 1
ATOM 1597 C C . LEU A 1 206 ? -0.369 2.060 20.528 1.00 95.38 206 LEU A C 1
ATOM 1599 O O . LEU A 1 206 ? -1.576 1.892 20.704 1.00 95.38 206 LEU A O 1
ATOM 1603 N N . GLU A 1 207 ? 0.347 2.960 21.208 1.00 96.44 207 GLU A N 1
ATOM 1604 C CA . GLU A 1 207 ? -0.237 3.839 22.230 1.00 96.44 207 GLU A CA 1
ATOM 1605 C C . GLU A 1 207 ? -1.378 4.723 21.699 1.00 96.44 207 GLU A C 1
ATOM 1607 O O . GLU A 1 207 ? -2.258 5.105 22.465 1.00 96.44 207 GLU A O 1
ATOM 1612 N N . GLU A 1 208 ? -1.469 4.968 20.384 1.00 97.25 208 GLU A N 1
ATOM 1613 C CA . GLU A 1 208 ? -2.604 5.701 19.805 1.00 97.25 208 GLU A CA 1
ATOM 1614 C C . GLU A 1 208 ? -3.950 5.016 20.080 1.00 97.25 208 GLU A C 1
ATOM 1616 O O . GLU A 1 208 ? -4.954 5.698 20.306 1.00 97.25 208 GLU A O 1
ATOM 1621 N N . PHE A 1 209 ? -3.991 3.678 20.095 1.00 96.62 209 PHE A N 1
ATOM 1622 C CA . PHE A 1 209 ? -5.210 2.950 20.446 1.00 96.62 209 PHE A CA 1
ATOM 1623 C C . PHE A 1 209 ? -5.575 3.163 21.919 1.00 96.62 209 PHE A C 1
ATOM 1625 O O . PHE A 1 209 ? -6.737 3.427 22.231 1.00 96.62 209 PHE A O 1
ATOM 1632 N N . ASN A 1 210 ? -4.588 3.110 22.816 1.00 96.62 210 ASN A N 1
ATOM 1633 C CA . ASN A 1 210 ? -4.791 3.319 24.250 1.00 96.62 210 ASN A CA 1
ATOM 1634 C C . ASN A 1 210 ? -5.258 4.754 24.542 1.00 96.62 210 ASN A C 1
ATOM 1636 O O . ASN A 1 210 ? -6.233 4.944 25.274 1.00 96.62 210 ASN A O 1
ATOM 1640 N N . ASP A 1 211 ? -4.626 5.756 23.921 1.00 96.94 211 ASP A N 1
ATOM 1641 C CA . ASP A 1 211 ? -5.052 7.160 23.958 1.00 96.94 211 ASP A CA 1
ATOM 1642 C C . ASP A 1 211 ? -6.519 7.303 23.524 1.00 96.94 211 ASP A C 1
ATOM 1644 O O . ASP A 1 211 ? -7.329 7.928 24.217 1.00 96.94 211 ASP A O 1
ATOM 1648 N N . TYR A 1 212 ? -6.892 6.678 22.403 1.00 97.19 212 TYR A N 1
ATOM 1649 C CA . TYR A 1 212 ? -8.257 6.741 21.890 1.00 97.19 212 TYR A CA 1
ATOM 1650 C C . TYR A 1 212 ? -9.267 6.091 22.840 1.00 97.19 212 TYR A C 1
ATOM 1652 O O . TYR A 1 212 ? -10.322 6.681 23.089 1.00 97.19 212 TYR A O 1
ATOM 1660 N N . PHE A 1 213 ? -8.960 4.923 23.414 1.00 96.38 213 PHE A N 1
ATOM 1661 C CA . PHE A 1 213 ? -9.844 4.257 24.376 1.00 96.38 213 PHE A CA 1
ATOM 1662 C C . PHE A 1 213 ? -9.990 5.035 25.684 1.00 96.38 213 PHE A C 1
ATOM 1664 O O . PHE A 1 213 ? -11.092 5.090 26.231 1.00 96.38 213 PHE A O 1
ATOM 1671 N N . ARG A 1 214 ? -8.921 5.687 26.165 1.00 96.31 214 ARG A N 1
ATOM 1672 C CA . ARG A 1 214 ? -8.987 6.575 27.339 1.00 96.31 214 ARG A CA 1
ATOM 1673 C C . ARG A 1 214 ? -9.937 7.750 27.109 1.00 96.31 214 ARG A C 1
ATOM 1675 O O . ARG A 1 214 ? -10.669 8.125 28.023 1.00 96.31 214 ARG A O 1
ATOM 1682 N N . LEU A 1 215 ? -9.949 8.312 25.899 1.00 96.94 215 LEU A N 1
ATOM 1683 C CA . LEU A 1 215 ? -10.841 9.414 25.526 1.00 96.94 215 LEU A CA 1
ATOM 1684 C C . LEU A 1 215 ? -12.268 8.952 25.184 1.00 96.94 215 LEU A C 1
ATOM 1686 O O . LEU A 1 215 ? -13.211 9.722 25.352 1.00 96.94 215 LEU A O 1
ATOM 1690 N N . ASN A 1 216 ? -12.439 7.706 24.733 1.00 96.88 216 ASN A N 1
ATOM 1691 C CA . ASN A 1 216 ? -13.705 7.171 24.224 1.00 96.88 216 ASN A CA 1
ATOM 1692 C C . ASN A 1 216 ? -14.061 5.803 24.845 1.00 96.88 216 ASN A C 1
ATOM 1694 O O . ASN A 1 216 ? -14.242 4.823 24.116 1.00 96.88 216 ASN A O 1
ATOM 1698 N N . PRO A 1 217 ? -14.219 5.697 26.178 1.00 95.31 217 PRO A N 1
ATOM 1699 C CA . PRO A 1 217 ? -14.395 4.407 26.854 1.00 95.31 217 PRO A CA 1
ATOM 1700 C C . PRO A 1 217 ? -15.671 3.656 26.439 1.00 95.31 217 PRO A C 1
ATOM 1702 O O . PRO A 1 217 ? -15.739 2.437 26.538 1.00 95.31 217 PRO A O 1
ATOM 1705 N N . THR A 1 218 ? -16.694 4.355 25.939 1.00 97.25 218 THR A N 1
ATOM 1706 C CA . THR A 1 218 ? -17.940 3.735 25.453 1.00 97.25 218 THR A CA 1
ATOM 1707 C C . THR A 1 218 ? -17.822 3.151 24.043 1.00 97.25 218 THR A C 1
ATOM 1709 O O . THR A 1 218 ? -18.759 2.509 23.570 1.00 97.25 218 THR A O 1
ATOM 1712 N N . LYS A 1 219 ? -16.696 3.371 23.352 1.00 96.25 219 LYS A N 1
ATOM 1713 C CA . LYS A 1 219 ? -16.464 2.942 21.963 1.00 96.25 219 LYS A CA 1
ATOM 1714 C C . LYS A 1 219 ? -15.628 1.668 21.848 1.00 96.25 219 LYS A C 1
ATOM 1716 O O . LYS A 1 219 ? -15.432 1.194 20.731 1.00 96.25 219 LYS A O 1
ATOM 1721 N N . THR A 1 220 ? -15.178 1.087 22.963 1.00 93.25 220 THR A N 1
ATOM 1722 C CA . THR A 1 220 ? -14.273 -0.073 22.983 1.00 93.25 220 THR A CA 1
ATOM 1723 C C . THR A 1 220 ? -14.759 -1.236 22.120 1.00 93.25 220 THR A C 1
ATOM 1725 O O . THR A 1 220 ? -14.034 -1.668 21.227 1.00 93.25 220 THR A O 1
ATOM 1728 N N . ASP A 1 221 ? -16.001 -1.689 22.300 1.00 93.69 221 ASP A N 1
ATOM 1729 C CA . ASP A 1 221 ? -16.547 -2.814 21.524 1.00 93.69 221 ASP A CA 1
ATOM 1730 C C . ASP A 1 221 ? -16.674 -2.489 20.031 1.00 93.69 221 ASP A C 1
ATOM 1732 O O . ASP A 1 221 ? -16.416 -3.332 19.173 1.00 93.69 221 ASP A O 1
ATOM 1736 N N . THR A 1 222 ? -17.038 -1.244 19.713 1.00 96.12 222 THR A N 1
ATOM 1737 C CA . THR A 1 222 ? -17.181 -0.773 18.328 1.00 96.12 222 THR A CA 1
ATOM 1738 C C . THR A 1 222 ? -15.833 -0.783 17.611 1.00 96.12 222 THR A C 1
ATOM 1740 O O . THR A 1 222 ? -15.713 -1.331 16.519 1.00 96.12 222 THR A O 1
ATOM 1743 N N . VAL A 1 223 ? -14.799 -0.244 18.251 1.00 96.06 223 VAL A N 1
ATOM 1744 C CA . VAL A 1 223 ? -13.443 -0.208 17.697 1.00 96.06 223 VAL A CA 1
ATOM 1745 C C . VAL A 1 223 ? -12.821 -1.596 17.623 1.00 96.06 223 VAL A C 1
ATOM 1747 O O . VAL A 1 223 ? -12.222 -1.926 16.605 1.00 96.06 223 VAL A O 1
ATOM 1750 N N . ASN A 1 224 ? -12.996 -2.441 18.641 1.00 94.25 224 ASN A N 1
ATOM 1751 C CA . ASN A 1 224 ? -12.507 -3.820 18.593 1.00 94.25 224 ASN A CA 1
ATOM 1752 C C . ASN A 1 224 ? -13.169 -4.613 17.460 1.00 94.25 224 ASN A C 1
ATOM 1754 O O . ASN A 1 224 ? -12.494 -5.380 16.771 1.00 94.25 224 ASN A O 1
ATOM 1758 N N . ARG A 1 225 ? -14.463 -4.377 17.199 1.00 94.69 225 ARG A N 1
ATOM 1759 C CA . ARG A 1 225 ? -15.130 -4.904 16.005 1.00 94.69 225 ARG A CA 1
ATOM 1760 C C . ARG A 1 225 ? -14.493 -4.364 14.726 1.00 94.69 225 ARG A C 1
ATOM 1762 O O . ARG A 1 225 ? -14.218 -5.161 13.838 1.00 94.69 225 ARG A O 1
ATOM 1769 N N . THR A 1 226 ? -14.226 -3.065 14.604 1.00 97.00 226 THR A N 1
ATOM 1770 C CA . THR A 1 226 ? -13.533 -2.528 13.420 1.00 97.00 226 THR A CA 1
ATOM 1771 C C . THR A 1 226 ? -12.174 -3.189 13.221 1.00 97.00 226 THR A C 1
ATOM 1773 O O . THR A 1 226 ? -11.917 -3.731 12.150 1.00 97.00 226 THR A O 1
ATOM 1776 N N . LEU A 1 227 ? -11.330 -3.205 14.255 1.00 95.81 227 LEU A N 1
ATOM 1777 C CA . LEU A 1 227 ? -9.976 -3.757 14.209 1.00 95.81 227 LEU A CA 1
ATOM 1778 C C . LEU A 1 227 ? -9.949 -5.241 13.839 1.00 95.81 227 LEU A C 1
ATOM 1780 O O . LEU A 1 227 ? -8.989 -5.689 13.224 1.00 95.81 227 LEU A O 1
ATOM 1784 N N . SER A 1 228 ? -11.014 -5.987 14.131 1.00 95.38 228 SER A N 1
ATOM 1785 C CA . SER A 1 228 ? -11.122 -7.397 13.754 1.00 95.38 228 SER A CA 1
ATOM 1786 C C . SER A 1 228 ? -11.147 -7.656 12.236 1.00 95.38 228 SER A C 1
ATOM 1788 O O . SER A 1 228 ? -10.733 -8.726 11.796 1.00 95.38 228 SER A O 1
ATOM 1790 N N . TYR A 1 229 ? -11.542 -6.673 11.412 1.00 96.12 229 TYR A N 1
ATOM 1791 C CA . TYR A 1 229 ? -11.421 -6.754 9.944 1.00 96.12 229 TYR A CA 1
ATOM 1792 C C . TYR A 1 229 ? -9.990 -6.524 9.442 1.00 96.12 229 TYR A C 1
ATOM 1794 O O . TYR A 1 229 ? -9.686 -6.818 8.287 1.00 96.12 229 TYR A O 1
ATOM 1802 N N . PHE A 1 230 ? -9.120 -5.999 10.303 1.00 96.00 230 PHE A N 1
ATOM 1803 C CA . PHE A 1 230 ? -7.730 -5.673 10.010 1.00 96.00 230 PHE A CA 1
ATOM 1804 C C . PHE A 1 230 ? -6.773 -6.536 10.839 1.00 96.00 230 PHE A C 1
ATOM 1806 O O . PHE A 1 230 ? -5.576 -6.317 10.785 1.00 96.00 230 PHE A O 1
ATOM 1813 N N . ASP A 1 231 ? -7.249 -7.510 11.612 1.00 94.06 231 ASP A N 1
ATOM 1814 C CA . ASP A 1 231 ? -6.350 -8.394 12.348 1.00 94.06 231 ASP A CA 1
ATOM 1815 C C . ASP A 1 231 ? -5.660 -9.357 11.373 1.00 94.06 231 ASP A C 1
ATOM 1817 O O . ASP A 1 231 ? -6.321 -10.023 10.578 1.00 94.06 231 ASP A O 1
ATOM 1821 N N . ILE A 1 232 ? -4.329 -9.418 11.411 1.00 89.62 232 ILE A N 1
ATOM 1822 C CA . ILE A 1 232 ? -3.515 -10.212 10.470 1.00 89.62 232 ILE A CA 1
ATOM 1823 C C . ILE A 1 232 ? -3.231 -11.649 10.947 1.00 89.62 232 ILE A C 1
ATOM 1825 O O . ILE A 1 232 ? -2.318 -12.300 10.433 1.00 89.62 232 ILE A O 1
ATOM 1829 N N . ARG A 1 233 ? -3.952 -12.117 11.967 1.00 85.12 233 ARG A N 1
ATOM 1830 C CA . ARG A 1 233 ? -3.858 -13.476 12.522 1.00 85.12 233 ARG A CA 1
ATOM 1831 C C . ARG A 1 233 ? -4.706 -14.509 11.794 1.00 85.12 233 ARG A C 1
ATOM 1833 O O . ARG A 1 233 ? -5.806 -14.162 11.317 1.00 85.12 233 ARG A O 1
#